Protein AF-A0A843RYP1-F1 (afdb_monomer_lite)

Radius of gyration: 27.9 Å; chains: 1; bounding box: 96×40×56 Å

pLDDT: mean 80.11, std 16.67, range [40.44, 98.31]

Structure (mmCIF, N/CA/C/O backbone):
data_AF-A0A843RYP1-F1
#
_entry.id   AF-A0A843RYP1-F1
#
loop_
_atom_site.group_PDB
_atom_site.id
_atom_s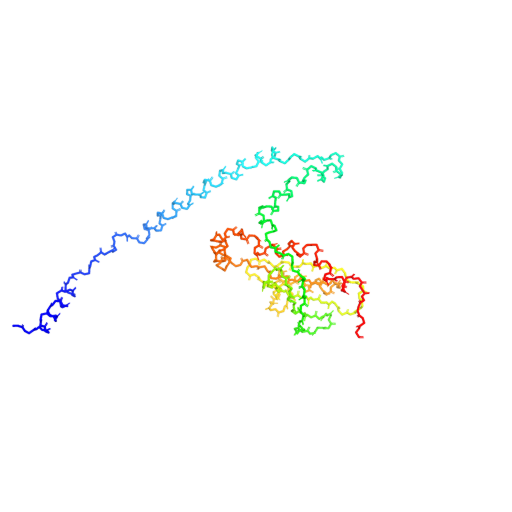ite.type_symbol
_atom_site.label_atom_id
_atom_site.label_alt_id
_atom_site.label_comp_id
_atom_site.label_asym_id
_atom_site.label_entity_id
_atom_site.label_seq_id
_atom_site.pdbx_PDB_ins_code
_atom_site.Cartn_x
_atom_site.Cartn_y
_atom_site.Cartn_z
_atom_site.occupancy
_atom_site.B_iso_or_equiv
_atom_site.auth_seq_id
_atom_site.auth_comp_id
_atom_site.auth_asym_id
_atom_site.auth_atom_id
_atom_site.pdbx_PDB_model_num
ATOM 1 N N . MET A 1 1 ? 71.650 -22.810 1.074 1.00 54.78 1 MET A N 1
ATOM 2 C CA . MET A 1 1 ? 70.748 -21.677 1.383 1.00 54.78 1 MET A CA 1
ATOM 3 C C . MET A 1 1 ? 69.504 -22.247 2.055 1.00 54.78 1 MET A C 1
ATOM 5 O O . MET A 1 1 ? 68.920 -23.163 1.497 1.00 54.78 1 MET A O 1
ATOM 9 N N . ASN A 1 2 ? 69.175 -21.830 3.282 1.00 68.94 2 ASN A N 1
ATOM 10 C CA . ASN A 1 2 ? 68.093 -22.439 4.073 1.00 68.94 2 ASN A CA 1
ATOM 11 C C . ASN A 1 2 ? 66.717 -21.993 3.533 1.00 68.94 2 ASN A C 1
ATOM 13 O O . ASN A 1 2 ? 66.572 -20.830 3.162 1.00 68.94 2 ASN A O 1
ATOM 17 N N . ALA A 1 3 ? 65.714 -22.878 3.500 1.00 64.69 3 ALA A N 1
ATOM 18 C CA . ALA A 1 3 ? 64.391 -22.625 2.906 1.00 64.69 3 ALA A CA 1
ATOM 19 C C . ALA A 1 3 ? 63.710 -21.353 3.451 1.00 64.69 3 ALA A C 1
ATOM 21 O O . ALA A 1 3 ? 63.032 -20.639 2.718 1.00 64.69 3 ALA A O 1
ATOM 22 N N . LYS A 1 4 ? 63.981 -21.000 4.715 1.00 62.38 4 LYS A N 1
ATOM 23 C CA . LYS A 1 4 ? 63.522 -19.745 5.332 1.00 62.38 4 LYS A CA 1
ATOM 24 C C . LYS A 1 4 ? 64.097 -18.491 4.658 1.00 62.38 4 LYS A C 1
ATOM 26 O O . LYS A 1 4 ? 63.375 -17.519 4.488 1.00 62.38 4 LYS A O 1
ATOM 31 N N . ALA A 1 5 ? 65.361 -18.518 4.236 1.00 63.91 5 ALA A N 1
ATOM 32 C CA . ALA A 1 5 ? 65.995 -17.399 3.537 1.00 63.91 5 ALA A CA 1
ATOM 33 C C . ALA A 1 5 ? 65.453 -17.238 2.107 1.00 63.91 5 ALA A C 1
ATOM 35 O O . ALA A 1 5 ? 65.312 -16.117 1.635 1.00 63.91 5 ALA A O 1
ATOM 36 N N . ILE A 1 6 ? 65.090 -18.346 1.449 1.00 64.19 6 ILE A N 1
ATOM 37 C CA . ILE A 1 6 ? 64.452 -18.335 0.124 1.00 64.19 6 ILE A CA 1
ATOM 38 C C . ILE A 1 6 ? 63.032 -17.759 0.218 1.00 64.19 6 ILE A C 1
ATOM 40 O O . ILE A 1 6 ? 62.688 -16.897 -0.583 1.00 64.19 6 ILE A O 1
ATOM 44 N N . CYS A 1 7 ? 62.240 -18.150 1.226 1.00 58.09 7 CYS A N 1
ATOM 45 C CA . CYS A 1 7 ? 60.909 -17.572 1.453 1.00 58.09 7 CYS A CA 1
ATOM 46 C C . CYS A 1 7 ? 60.957 -16.073 1.777 1.00 58.09 7 CYS A C 1
ATOM 48 O O . CYS A 1 7 ? 60.158 -15.314 1.239 1.00 58.09 7 CYS A O 1
ATOM 50 N N . VAL A 1 8 ? 61.896 -15.627 2.618 1.00 63.31 8 VAL A N 1
ATOM 51 C CA . VAL A 1 8 ? 62.043 -14.197 2.947 1.00 63.31 8 VAL A CA 1
ATOM 52 C C . VAL A 1 8 ? 62.460 -13.386 1.716 1.00 63.31 8 VAL A C 1
ATOM 54 O O . VAL A 1 8 ? 61.918 -12.308 1.492 1.00 63.31 8 VAL A O 1
ATOM 57 N N . LEU A 1 9 ? 63.357 -13.921 0.879 1.00 57.38 9 LEU A N 1
ATOM 58 C CA . LEU A 1 9 ? 63.776 -13.267 -0.363 1.00 57.38 9 LEU A CA 1
ATOM 59 C C . LEU A 1 9 ? 62.637 -13.215 -1.403 1.00 57.38 9 LEU A C 1
ATOM 61 O O . LEU A 1 9 ? 62.456 -12.187 -2.043 1.00 57.38 9 LEU A O 1
ATOM 65 N N . LEU A 1 10 ? 61.834 -14.280 -1.536 1.00 56.81 10 LEU A N 1
ATOM 66 C CA . LEU A 1 10 ? 60.666 -14.323 -2.431 1.00 56.81 10 LEU A CA 1
ATOM 67 C C . LEU A 1 10 ? 59.572 -13.330 -2.018 1.00 56.81 10 LEU A C 1
ATOM 69 O O . LEU A 1 10 ? 59.025 -12.645 -2.877 1.00 56.81 10 LEU A O 1
ATOM 73 N N . VAL A 1 11 ? 59.287 -13.206 -0.718 1.00 59.38 11 VAL A N 1
ATOM 74 C CA . VAL A 1 11 ? 58.319 -12.225 -0.195 1.00 59.38 11 VAL A CA 1
ATOM 75 C C . VAL A 1 11 ? 58.820 -10.790 -0.396 1.00 59.38 11 VAL A C 1
ATOM 77 O O . VAL A 1 11 ? 58.046 -9.929 -0.800 1.00 59.38 11 VAL A O 1
ATOM 80 N N . LEU A 1 12 ? 60.117 -10.527 -0.200 1.00 55.59 12 LEU A N 1
ATOM 81 C CA . LEU A 1 12 ? 60.719 -9.214 -0.474 1.00 55.59 12 LEU A CA 1
ATOM 82 C C . LEU A 1 12 ? 60.695 -8.845 -1.966 1.00 55.59 12 LEU A C 1
ATOM 84 O O . LEU A 1 12 ? 60.426 -7.692 -2.292 1.00 55.59 12 LEU A O 1
ATOM 88 N N . VAL A 1 13 ? 60.916 -9.806 -2.871 1.00 57.84 13 VAL A N 1
ATOM 89 C CA . VAL A 1 13 ? 60.817 -9.592 -4.329 1.00 57.84 13 VAL A CA 1
ATOM 90 C C . VAL A 1 13 ? 59.367 -9.341 -4.764 1.00 57.84 13 VAL A C 1
ATOM 92 O O . VAL A 1 13 ? 59.132 -8.473 -5.600 1.00 57.84 13 VAL A O 1
ATOM 95 N N . LEU A 1 14 ? 58.387 -10.022 -4.158 1.00 56.12 14 LEU A N 1
ATOM 96 C CA . LEU A 1 14 ? 56.956 -9.759 -4.374 1.00 56.12 14 LEU A CA 1
ATOM 97 C C . LEU A 1 14 ? 56.518 -8.380 -3.851 1.00 56.12 14 LEU A C 1
ATOM 99 O O . LEU A 1 14 ? 55.690 -7.735 -4.486 1.00 56.12 14 LEU A O 1
ATOM 103 N N . CYS A 1 15 ? 57.097 -7.894 -2.749 1.00 56.72 15 CYS A N 1
ATOM 104 C CA . CYS A 1 15 ? 56.818 -6.556 -2.214 1.00 56.72 15 CYS A CA 1
ATOM 105 C C . CYS A 1 15 ? 57.544 -5.416 -2.956 1.00 56.72 15 CYS A C 1
ATOM 107 O O . CYS A 1 15 ? 57.152 -4.262 -2.807 1.00 56.72 15 CYS A O 1
ATOM 109 N N . MET A 1 16 ? 58.597 -5.714 -3.729 1.00 57.56 16 MET A N 1
ATOM 110 C CA . MET A 1 16 ? 59.319 -4.732 -4.556 1.00 57.56 16 MET A CA 1
ATOM 111 C C . MET A 1 16 ? 58.856 -4.687 -6.016 1.00 57.56 16 MET A C 1
ATOM 113 O O . MET A 1 16 ? 59.345 -3.856 -6.784 1.00 57.56 16 MET A O 1
ATOM 117 N N . ALA A 1 17 ? 57.894 -5.527 -6.408 1.00 59.91 17 ALA A N 1
ATOM 118 C CA . ALA A 1 17 ? 57.135 -5.273 -7.620 1.00 59.91 17 ALA A CA 1
ATOM 119 C C . ALA A 1 17 ? 56.390 -3.947 -7.416 1.00 59.91 17 ALA A C 1
ATOM 121 O O . ALA A 1 17 ? 55.578 -3.832 -6.497 1.00 59.91 17 ALA A O 1
ATOM 12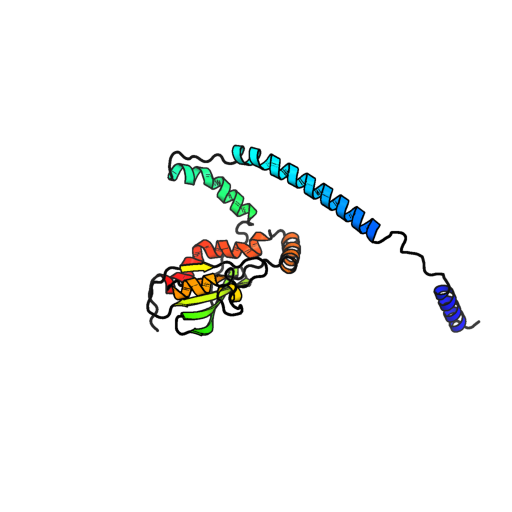2 N N . ALA A 1 18 ? 56.704 -2.935 -8.236 1.00 61.00 18 ALA A N 1
ATOM 123 C CA . ALA A 1 18 ? 55.926 -1.701 -8.286 1.00 61.00 18 ALA A CA 1
ATOM 124 C C . ALA A 1 18 ? 54.435 -2.074 -8.275 1.00 61.00 18 ALA A C 1
ATOM 126 O O . ALA A 1 18 ? 54.079 -3.033 -8.973 1.00 61.00 18 ALA A O 1
ATOM 127 N N . PRO A 1 19 ? 53.582 -1.398 -7.477 1.00 62.22 19 PRO A N 1
ATOM 128 C CA . PRO A 1 19 ? 52.171 -1.748 -7.421 1.00 62.22 19 PRO A CA 1
ATOM 129 C C . PRO A 1 19 ? 51.667 -1.828 -8.858 1.00 62.22 19 PRO A C 1
ATOM 131 O O . PRO A 1 19 ? 51.867 -0.886 -9.630 1.00 62.22 19 PRO A O 1
ATOM 134 N N . LEU A 1 20 ? 51.102 -2.980 -9.240 1.00 62.28 20 LEU A N 1
ATOM 135 C CA . LEU A 1 20 ? 50.419 -3.117 -10.521 1.00 62.28 20 LEU A CA 1
ATOM 136 C C . LEU A 1 20 ? 49.473 -1.924 -10.608 1.00 62.28 20 LEU A C 1
ATOM 138 O O . LEU A 1 20 ? 48.580 -1.793 -9.770 1.00 62.28 20 LEU A O 1
ATOM 142 N N . ARG A 1 21 ? 49.723 -1.011 -11.552 1.00 61.78 21 ARG A N 1
ATOM 143 C CA . ARG A 1 21 ? 48.878 0.165 -11.747 1.00 61.78 21 ARG A CA 1
ATOM 144 C C . ARG A 1 21 ? 47.556 -0.335 -12.324 1.00 61.78 21 ARG A C 1
ATOM 146 O O . ARG A 1 21 ? 47.395 -0.425 -13.533 1.00 61.78 21 ARG A O 1
ATOM 153 N N . SER A 1 22 ? 46.667 -0.766 -11.438 1.00 69.12 22 SER A N 1
ATOM 154 C CA . SER A 1 22 ? 45.379 -1.387 -11.751 1.00 69.12 22 SER A CA 1
ATOM 155 C C . SER A 1 22 ? 44.292 -0.354 -12.039 1.00 69.12 22 SER A C 1
ATOM 157 O O . SER A 1 22 ? 43.292 -0.679 -12.668 1.00 69.12 22 SER A O 1
ATOM 159 N N . GLN A 1 23 ? 44.500 0.896 -11.622 1.00 70.12 23 GLN A N 1
ATOM 160 C CA . GLN A 1 23 ? 43.628 2.021 -11.942 1.00 70.12 23 GLN A CA 1
ATOM 161 C C . GLN A 1 23 ? 44.117 2.700 -13.221 1.00 70.12 23 GLN A C 1
ATOM 163 O O . GLN A 1 23 ? 45.041 3.518 -13.209 1.00 70.12 23 GLN A O 1
ATOM 168 N N . VAL A 1 24 ? 43.519 2.274 -14.334 1.00 81.25 24 VAL A N 1
ATOM 169 C CA . VAL A 1 24 ? 43.770 2.800 -15.685 1.00 81.25 24 VAL A CA 1
ATOM 170 C C . VAL A 1 24 ? 42.686 3.798 -16.104 1.00 81.25 24 VAL A C 1
ATOM 172 O O . VAL A 1 24 ? 42.978 4.705 -16.874 1.00 81.25 24 VAL A O 1
ATOM 175 N N . LEU A 1 25 ? 41.473 3.652 -15.565 1.00 85.12 25 LEU A N 1
ATOM 176 C CA . LEU A 1 25 ? 40.332 4.529 -15.821 1.00 85.12 25 LEU A CA 1
ATOM 177 C C . LEU A 1 25 ? 40.167 5.535 -14.684 1.00 85.12 25 LEU A C 1
ATOM 179 O O . LEU A 1 25 ? 40.444 5.217 -13.522 1.00 85.12 25 LEU A O 1
ATOM 183 N N . LEU A 1 26 ? 39.708 6.733 -15.033 1.00 89.31 26 LEU A N 1
ATOM 184 C CA . LEU A 1 26 ? 39.276 7.732 -14.060 1.00 89.31 26 LEU A CA 1
ATOM 185 C C . LEU A 1 26 ? 37.851 7.406 -13.603 1.00 89.31 26 LEU A C 1
ATOM 187 O O . LEU A 1 26 ? 37.045 6.915 -14.388 1.00 89.31 26 LEU A O 1
ATOM 191 N N . GLU A 1 27 ? 37.540 7.679 -12.340 1.00 89.31 27 GLU A N 1
ATOM 192 C CA . GLU A 1 27 ? 36.204 7.435 -11.780 1.00 89.31 27 GLU A CA 1
ATOM 193 C C . GLU A 1 27 ? 35.132 8.217 -12.554 1.00 89.31 27 GLU A C 1
ATOM 195 O O . GLU A 1 27 ? 34.165 7.617 -13.010 1.00 89.31 27 GLU A O 1
ATOM 200 N N . ASP A 1 28 ? 35.402 9.486 -12.878 1.00 92.94 28 ASP A N 1
ATOM 201 C CA . ASP A 1 28 ? 34.543 10.332 -13.719 1.00 92.94 28 ASP A CA 1
ATOM 202 C C . ASP A 1 28 ? 34.276 9.735 -15.115 1.00 92.94 28 ASP A C 1
ATOM 204 O O . ASP A 1 28 ? 33.190 9.899 -15.668 1.00 92.94 28 ASP A O 1
ATOM 208 N N . GLU A 1 29 ? 35.253 9.036 -15.710 1.00 94.06 29 GLU A N 1
ATOM 209 C CA . GLU A 1 29 ? 35.077 8.368 -17.009 1.00 94.06 29 GLU A CA 1
ATOM 210 C C . GLU A 1 29 ? 34.116 7.180 -16.875 1.00 94.06 29 GLU A C 1
ATOM 212 O O . GLU A 1 29 ? 33.232 6.991 -17.711 1.00 94.06 29 GLU A O 1
ATOM 217 N N . VAL A 1 30 ? 34.246 6.409 -15.792 1.00 94.62 30 VAL A N 1
ATOM 218 C CA . VAL A 1 30 ? 33.351 5.287 -15.483 1.00 94.62 30 VAL A CA 1
ATOM 219 C C . VAL A 1 30 ? 31.935 5.785 -15.187 1.00 94.62 30 VAL A C 1
ATOM 221 O O . VAL A 1 30 ? 30.977 5.223 -15.717 1.00 94.62 30 VAL A O 1
ATOM 224 N N . GLU A 1 31 ? 31.793 6.838 -14.382 1.00 95.44 31 GLU A N 1
ATOM 225 C CA . GLU A 1 31 ? 30.501 7.455 -14.066 1.00 95.44 31 GLU A CA 1
ATOM 226 C C . GLU A 1 31 ? 29.824 8.011 -15.321 1.00 95.44 31 GLU A C 1
ATOM 228 O O . GLU A 1 31 ? 28.649 7.731 -15.553 1.00 95.44 31 GLU A O 1
ATOM 233 N N . ALA A 1 32 ? 30.564 8.712 -16.186 1.00 96.00 32 ALA A N 1
ATOM 234 C CA . ALA A 1 32 ? 30.031 9.231 -17.444 1.00 96.00 32 ALA A CA 1
ATOM 235 C C . ALA A 1 32 ? 29.533 8.110 -18.371 1.00 96.00 32 ALA A C 1
ATOM 237 O O . ALA A 1 32 ? 28.469 8.236 -18.978 1.00 96.00 32 ALA A O 1
ATOM 238 N N . MET A 1 33 ? 30.265 6.994 -18.461 1.00 96.06 33 MET A N 1
ATOM 239 C CA . MET A 1 33 ? 29.828 5.829 -19.237 1.00 96.06 33 MET A CA 1
ATOM 240 C C . MET A 1 33 ? 28.564 5.183 -18.654 1.00 96.06 33 MET A C 1
ATOM 242 O O . MET A 1 33 ? 27.665 4.808 -19.406 1.00 96.06 33 MET A O 1
ATOM 246 N N . GLN A 1 34 ? 28.480 5.046 -17.327 1.00 97.06 34 GLN A N 1
ATOM 247 C CA . GLN A 1 34 ? 27.293 4.500 -16.662 1.00 97.06 34 GLN A CA 1
ATOM 248 C C . GLN A 1 34 ? 26.075 5.409 -16.841 1.00 97.06 34 GLN A C 1
ATOM 250 O O . GLN A 1 34 ? 24.987 4.907 -17.121 1.00 97.06 34 GLN A O 1
ATOM 255 N N . GLN A 1 35 ? 26.264 6.726 -16.734 1.00 97.44 35 GLN A N 1
ATOM 256 C CA . GLN A 1 35 ? 25.202 7.702 -16.946 1.00 97.44 35 GLN A CA 1
ATOM 257 C C . GLN A 1 35 ? 24.699 7.668 -18.391 1.00 97.44 35 GLN A C 1
ATOM 259 O O . GLN A 1 35 ? 23.499 7.566 -18.603 1.00 97.44 35 GLN A O 1
ATOM 264 N N . ALA A 1 36 ? 25.594 7.639 -19.383 1.00 97.81 36 ALA A N 1
ATOM 265 C CA . ALA A 1 36 ? 25.192 7.542 -20.786 1.00 97.81 36 ALA A CA 1
ATOM 266 C C . ALA A 1 36 ? 24.371 6.270 -21.075 1.00 97.81 36 ALA A C 1
ATOM 268 O O . ALA A 1 36 ? 23.382 6.315 -21.803 1.00 97.81 36 ALA A O 1
ATOM 269 N N . GLN A 1 37 ? 24.746 5.134 -20.472 1.00 97.69 37 GLN A N 1
ATOM 270 C CA . GLN A 1 37 ? 23.975 3.893 -20.589 1.00 97.69 37 GLN A CA 1
ATOM 271 C C . GLN A 1 37 ? 22.602 3.992 -19.913 1.00 97.69 37 GLN A C 1
ATOM 273 O O . GLN A 1 37 ? 21.633 3.419 -20.418 1.00 97.69 37 GLN A O 1
ATOM 278 N N . PHE A 1 38 ? 22.522 4.666 -18.763 1.00 97.38 38 PHE A N 1
ATOM 279 C CA . PHE A 1 38 ? 21.259 4.936 -18.085 1.00 97.38 38 PHE A CA 1
ATOM 280 C C . PHE A 1 38 ? 20.351 5.807 -18.958 1.00 97.38 38 PHE A C 1
ATOM 282 O O . PHE A 1 38 ? 19.217 5.407 -19.210 1.00 97.38 38 PHE A O 1
ATOM 289 N N . ASP A 1 39 ? 20.867 6.924 -19.475 1.00 97.81 39 ASP A N 1
ATOM 290 C CA . ASP A 1 39 ? 20.118 7.870 -20.308 1.00 97.81 39 ASP A CA 1
ATOM 291 C C . ASP A 1 39 ? 19.561 7.182 -21.565 1.00 97.81 39 ASP A C 1
ATOM 293 O O . ASP A 1 39 ? 18.398 7.361 -21.912 1.00 97.81 39 ASP A O 1
ATOM 297 N N . GLU A 1 40 ? 20.345 6.309 -22.212 1.00 97.50 40 GLU A N 1
ATOM 298 C CA . GLU A 1 40 ? 19.876 5.541 -23.373 1.00 97.50 40 GLU A CA 1
ATOM 299 C C . GLU A 1 40 ? 18.676 4.636 -23.034 1.00 97.50 40 GLU A C 1
ATOM 301 O O . GLU A 1 40 ? 17.721 4.531 -23.815 1.00 97.50 40 GLU A O 1
ATOM 306 N N . ILE A 1 41 ? 18.716 3.972 -21.872 1.00 97.25 41 ILE A N 1
ATOM 307 C CA . ILE A 1 41 ? 17.626 3.108 -21.399 1.00 97.25 41 ILE A CA 1
ATOM 308 C C . ILE A 1 41 ? 16.396 3.949 -21.050 1.00 97.25 41 ILE A C 1
ATOM 310 O O . ILE A 1 41 ? 15.286 3.576 -21.434 1.00 97.25 41 ILE A O 1
ATOM 314 N N . ASP A 1 42 ? 16.590 5.065 -20.350 1.00 97.25 42 ASP A N 1
ATOM 315 C CA . ASP A 1 42 ? 15.524 5.977 -19.933 1.00 97.25 42 ASP A CA 1
ATOM 316 C C . ASP A 1 42 ? 14.788 6.550 -21.153 1.00 97.25 42 ASP A C 1
ATOM 318 O O . ASP A 1 42 ? 13.584 6.345 -21.315 1.00 97.25 42 ASP A O 1
ATOM 322 N N . GLU A 1 43 ? 15.528 7.094 -22.123 1.00 97.81 43 GLU A N 1
ATOM 323 C CA . GLU A 1 43 ? 14.961 7.596 -23.377 1.00 97.81 43 GLU A CA 1
ATOM 324 C C . GLU A 1 43 ? 14.242 6.505 -24.188 1.00 97.81 43 GLU A C 1
ATOM 326 O O . GLU A 1 43 ? 13.244 6.759 -24.876 1.00 97.81 43 GLU A O 1
ATOM 331 N N . TYR A 1 44 ? 14.759 5.272 -24.179 1.00 96.81 44 TYR A N 1
ATOM 332 C CA . TYR A 1 44 ? 14.075 4.152 -24.819 1.00 96.81 44 TYR A CA 1
ATOM 333 C C . TYR A 1 44 ? 12.722 3.872 -24.162 1.00 96.81 44 TYR A C 1
ATOM 335 O O . TYR A 1 44 ? 11.741 3.670 -24.889 1.00 96.81 44 TYR A O 1
ATOM 343 N N . LEU A 1 45 ? 12.668 3.853 -22.828 1.00 94.88 45 LEU A N 1
ATOM 344 C CA . LEU A 1 45 ? 11.450 3.607 -22.060 1.00 94.88 45 LEU A CA 1
ATOM 345 C C . LEU A 1 45 ? 10.437 4.737 -22.238 1.00 94.88 45 LEU A C 1
ATOM 347 O O . LEU A 1 45 ? 9.264 4.438 -22.468 1.00 94.88 45 LEU A O 1
ATOM 351 N N . ASP A 1 46 ? 10.874 5.993 -22.262 1.00 95.19 46 ASP A N 1
ATOM 352 C CA . ASP A 1 46 ? 10.013 7.145 -22.550 1.00 95.19 46 ASP A CA 1
ATOM 353 C C . ASP A 1 46 ? 9.298 6.992 -23.895 1.00 95.19 46 ASP A C 1
ATOM 355 O O . ASP A 1 46 ? 8.068 7.080 -23.979 1.00 95.19 46 ASP A O 1
ATOM 359 N N . ARG A 1 47 ? 10.032 6.609 -24.948 1.00 95.25 47 ARG A N 1
ATOM 360 C CA . ARG A 1 47 ? 9.425 6.312 -26.258 1.00 95.25 47 ARG A CA 1
ATOM 361 C C . ARG A 1 47 ? 8.419 5.159 -26.196 1.00 95.25 47 ARG A C 1
ATOM 363 O O . ARG A 1 47 ? 7.456 5.152 -26.967 1.00 95.25 47 ARG A O 1
ATOM 370 N N . GLN A 1 48 ? 8.617 4.162 -25.327 1.00 93.94 48 GLN A N 1
ATOM 371 C CA . GLN A 1 48 ? 7.614 3.106 -25.129 1.00 93.94 48 GLN A CA 1
ATOM 372 C C . GLN A 1 48 ? 6.372 3.638 -24.406 1.00 93.94 48 GLN A C 1
ATOM 374 O O . GLN A 1 48 ? 5.258 3.292 -24.800 1.00 93.94 48 GLN A O 1
ATOM 379 N N . VAL A 1 49 ? 6.537 4.490 -23.390 1.00 92.38 49 VAL A N 1
ATOM 380 C CA . VAL A 1 49 ? 5.431 5.099 -22.632 1.00 92.38 49 VAL A CA 1
ATOM 381 C C . VAL A 1 49 ? 4.561 5.974 -23.534 1.00 92.38 49 VAL A C 1
ATOM 383 O O . VAL A 1 49 ? 3.331 5.866 -23.483 1.00 92.38 49 VAL A O 1
ATOM 386 N N . GLU A 1 50 ? 5.173 6.771 -24.410 1.00 92.25 50 GLU A N 1
ATOM 387 C CA . GLU A 1 50 ? 4.458 7.569 -25.412 1.00 92.25 50 GLU A CA 1
ATOM 388 C C . GLU A 1 50 ? 3.616 6.687 -26.346 1.00 92.25 50 GLU A C 1
ATOM 390 O O . GLU A 1 50 ? 2.432 6.945 -26.578 1.00 92.25 50 GLU A O 1
ATOM 395 N N . ARG A 1 51 ? 4.194 5.587 -26.847 1.00 91.50 51 ARG A N 1
ATOM 396 C CA . ARG A 1 51 ? 3.480 4.623 -27.705 1.00 91.50 51 ARG A CA 1
ATOM 397 C C . ARG A 1 51 ? 2.357 3.905 -26.961 1.00 91.50 51 ARG A C 1
ATOM 399 O O . ARG A 1 51 ? 1.305 3.635 -27.551 1.00 91.50 51 ARG A O 1
ATOM 406 N N . ALA A 1 52 ? 2.558 3.614 -25.676 1.00 90.62 52 ALA A N 1
ATOM 407 C CA . ALA A 1 52 ? 1.606 2.885 -24.850 1.00 90.62 52 ALA A CA 1
ATOM 408 C C . ALA A 1 52 ? 0.253 3.598 -24.743 1.00 90.62 52 ALA A C 1
ATOM 410 O O . ALA A 1 52 ? -0.766 2.932 -24.603 1.00 90.62 52 ALA A O 1
ATOM 411 N N . ASP A 1 53 ? 0.198 4.925 -24.861 1.00 86.88 53 ASP A N 1
ATOM 412 C CA . ASP A 1 53 ? -1.062 5.670 -24.810 1.00 86.88 53 ASP A CA 1
ATOM 413 C C . ASP A 1 53 ? -2.051 5.265 -25.918 1.00 86.88 53 ASP A C 1
ATOM 415 O O . ASP A 1 53 ? -3.229 4.997 -25.662 1.00 86.88 53 ASP A O 1
ATOM 419 N N . SER A 1 54 ? -1.558 5.132 -27.151 1.00 86.38 54 SER A N 1
ATOM 420 C CA . SER A 1 54 ? -2.385 4.690 -28.279 1.00 86.38 54 SER A CA 1
ATOM 421 C C . SER A 1 54 ? -2.750 3.209 -28.175 1.00 86.38 54 SER A C 1
ATOM 423 O O . SER A 1 54 ? -3.884 2.836 -28.476 1.00 86.38 54 SER A O 1
ATOM 425 N N . LEU A 1 55 ? -1.824 2.379 -27.685 1.00 90.44 55 LEU A N 1
ATOM 426 C CA . LEU A 1 55 ? -2.070 0.954 -27.453 1.00 90.44 55 LEU A CA 1
ATOM 427 C C . LEU A 1 55 ? -3.130 0.734 -26.368 1.00 90.44 55 LEU A C 1
ATOM 429 O O . LEU A 1 55 ? -4.044 -0.057 -26.575 1.00 90.44 55 LEU A O 1
ATOM 433 N N . ARG A 1 56 ? -3.081 1.486 -25.259 1.00 89.25 56 ARG A N 1
ATOM 434 C CA . ARG A 1 56 ? -4.077 1.416 -24.179 1.00 89.25 56 ARG A CA 1
ATOM 435 C C . ARG A 1 56 ? -5.483 1.700 -24.698 1.00 89.25 56 ARG A C 1
ATOM 437 O O . ARG A 1 56 ? -6.401 0.960 -24.372 1.00 89.25 56 ARG A O 1
ATOM 444 N N . ARG A 1 57 ? -5.673 2.725 -25.535 1.00 84.56 57 ARG A N 1
ATOM 445 C CA . ARG A 1 57 ? -7.002 3.016 -26.108 1.00 84.56 57 ARG A CA 1
ATOM 446 C C . ARG A 1 57 ? -7.557 1.864 -26.943 1.00 84.56 57 ARG A C 1
ATOM 448 O O . ARG A 1 57 ? -8.747 1.593 -26.857 1.00 84.56 57 ARG A O 1
ATOM 455 N N . ALA A 1 58 ? -6.714 1.209 -27.740 1.00 89.69 58 ALA A N 1
ATOM 456 C CA . ALA A 1 58 ? -7.123 0.051 -28.533 1.00 89.69 58 ALA A CA 1
ATOM 457 C C . ALA A 1 58 ? -7.349 -1.201 -27.670 1.00 89.69 58 ALA A C 1
ATOM 459 O O . ALA A 1 58 ? -8.183 -2.038 -28.008 1.00 89.69 58 ALA A O 1
ATOM 460 N N . TYR A 1 59 ? -6.614 -1.313 -26.564 1.00 91.38 59 TYR A N 1
ATOM 461 C CA . TYR A 1 59 ? -6.693 -2.426 -25.630 1.00 91.38 59 TYR A CA 1
ATOM 462 C C . TYR A 1 59 ? -7.963 -2.392 -24.770 1.00 91.38 59 TYR A C 1
ATOM 464 O O . TYR A 1 59 ? -8.637 -3.409 -24.641 1.00 91.38 59 TYR A O 1
ATOM 472 N N . TRP A 1 60 ? -8.311 -1.221 -24.221 1.00 91.81 60 TRP A N 1
ATOM 473 C CA . TRP A 1 60 ? -9.440 -1.018 -23.305 1.00 91.81 60 TRP A CA 1
ATOM 474 C C . TRP A 1 60 ? -10.781 -0.845 -24.040 1.00 91.81 60 TRP A C 1
ATOM 476 O O . TRP A 1 60 ? -11.284 0.270 -24.207 1.00 91.81 60 TRP A O 1
ATOM 486 N N . GLN A 1 61 ? -11.393 -1.963 -24.417 1.00 92.12 61 GLN A N 1
ATOM 487 C CA . GLN A 1 61 ? -12.702 -2.081 -25.061 1.00 92.12 61 GLN A CA 1
ATOM 488 C C . GLN A 1 61 ? -13.835 -2.136 -24.023 1.00 92.12 61 GLN A C 1
ATOM 490 O O . GLN A 1 61 ? -14.488 -3.155 -23.831 1.00 92.12 61 GLN A O 1
ATOM 495 N N . ARG A 1 62 ? -14.047 -1.017 -23.324 1.00 94.62 62 ARG A N 1
ATOM 496 C CA . ARG A 1 62 ? -15.078 -0.888 -22.280 1.00 94.62 62 ARG A CA 1
ATOM 497 C C . ARG A 1 62 ? -16.441 -0.597 -22.900 1.00 94.62 62 ARG A C 1
ATOM 499 O O . ARG A 1 62 ? -16.565 0.359 -23.668 1.00 94.62 62 ARG A O 1
ATOM 506 N N . ASP A 1 63 ? -17.462 -1.342 -22.500 1.00 96.81 63 ASP A N 1
ATOM 507 C CA . ASP A 1 63 ? -18.844 -1.037 -22.858 1.00 96.81 63 ASP A CA 1
ATOM 508 C C . ASP A 1 63 ? -19.427 -0.039 -21.849 1.00 96.81 63 ASP A C 1
ATOM 510 O O . ASP A 1 63 ? -19.578 -0.328 -20.667 1.00 96.81 63 ASP A O 1
ATOM 514 N N . LEU A 1 64 ? -19.726 1.176 -22.309 1.00 96.94 64 LEU A N 1
ATOM 515 C CA . LEU A 1 64 ? -20.267 2.252 -21.471 1.00 96.94 64 LEU A CA 1
ATOM 516 C C . LEU A 1 64 ? -21.795 2.391 -21.590 1.00 96.94 64 LEU A C 1
ATOM 518 O O . LEU A 1 64 ? -22.354 3.389 -21.137 1.00 96.94 64 LEU A O 1
ATOM 522 N N . SER A 1 65 ? -22.478 1.433 -22.223 1.00 97.94 65 SER A N 1
ATOM 523 C CA . SER A 1 65 ? -23.925 1.491 -22.472 1.00 97.94 65 SER A CA 1
ATOM 524 C C . SER A 1 65 ? -24.772 1.282 -21.213 1.00 97.94 65 SER A C 1
ATOM 526 O O . SER A 1 65 ? -25.893 1.787 -21.133 1.00 97.94 65 SER A O 1
ATOM 528 N N . SER A 1 66 ? -24.250 0.558 -20.217 1.00 98.31 66 SER A N 1
ATOM 529 C CA . SER A 1 66 ? -24.891 0.337 -18.917 1.00 98.31 66 SER A CA 1
ATOM 530 C C . SER A 1 66 ? -23.874 -0.115 -17.863 1.00 98.31 66 SER A C 1
ATOM 532 O O . SER A 1 66 ? -22.760 -0.501 -18.203 1.00 98.31 66 SER A O 1
ATOM 534 N N . ILE A 1 67 ? -24.263 -0.108 -16.582 1.00 97.88 67 ILE A N 1
ATOM 535 C CA . ILE A 1 67 ? -23.420 -0.623 -15.486 1.00 97.88 67 ILE A CA 1
ATOM 536 C C . ILE A 1 67 ? -23.092 -2.106 -15.702 1.00 97.88 67 ILE A C 1
ATOM 538 O O . ILE A 1 67 ? -21.927 -2.475 -15.637 1.00 97.88 67 ILE A O 1
ATOM 542 N N . ALA A 1 68 ? -24.098 -2.929 -16.015 1.00 98.19 68 ALA A N 1
ATOM 543 C CA . ALA A 1 68 ? -23.907 -4.366 -16.212 1.00 98.19 68 ALA A CA 1
ATOM 544 C C . ALA A 1 68 ? -22.985 -4.663 -17.407 1.00 98.19 68 ALA A C 1
ATOM 546 O O . ALA A 1 68 ? -22.080 -5.484 -17.298 1.00 98.19 68 ALA A O 1
ATOM 547 N N . ALA A 1 69 ? -23.173 -3.949 -18.522 1.00 98.12 69 ALA A N 1
ATOM 548 C CA . ALA A 1 69 ? -22.308 -4.093 -19.691 1.00 98.12 69 ALA A CA 1
ATOM 549 C C . ALA A 1 69 ? -20.868 -3.636 -19.397 1.00 98.12 69 ALA A C 1
ATOM 551 O O . ALA A 1 69 ? -19.916 -4.281 -19.829 1.00 98.12 69 ALA A O 1
ATOM 552 N N . TYR A 1 70 ? -20.697 -2.566 -18.612 1.00 97.31 70 TYR A N 1
ATOM 553 C CA . TYR A 1 70 ? -19.379 -2.125 -18.166 1.00 97.31 70 TYR A CA 1
ATOM 554 C C . TYR A 1 70 ? -18.688 -3.192 -17.325 1.00 97.31 70 TYR A C 1
ATOM 556 O O . TYR A 1 70 ? -17.553 -3.540 -17.637 1.00 97.31 70 TYR A O 1
ATOM 564 N N . GLU A 1 71 ? -19.372 -3.718 -16.304 1.00 96.69 71 GLU A N 1
ATOM 565 C CA . GLU A 1 71 ? -18.855 -4.770 -15.425 1.00 96.69 71 GLU A CA 1
ATOM 566 C C . GLU A 1 71 ? -18.394 -5.988 -16.225 1.00 96.69 71 GLU A C 1
ATOM 568 O O . GLU A 1 71 ? -17.245 -6.390 -16.072 1.00 96.69 71 GLU A O 1
ATOM 573 N N . GLU A 1 72 ? -19.228 -6.490 -17.140 1.00 97.12 72 GLU A N 1
ATOM 574 C CA . GLU A 1 72 ? -18.880 -7.612 -18.018 1.00 97.12 72 GLU A CA 1
ATOM 575 C C . GLU A 1 72 ? -17.686 -7.284 -18.928 1.00 97.12 72 GLU A C 1
ATOM 577 O O . GLU A 1 72 ? -16.753 -8.077 -19.049 1.00 97.12 72 GLU A O 1
ATOM 582 N N . SER A 1 73 ? -17.664 -6.089 -19.530 1.00 97.25 73 SER A N 1
ATOM 583 C CA . SER A 1 73 ? -16.602 -5.693 -20.464 1.00 97.25 73 SER A CA 1
ATOM 584 C C . SER A 1 73 ? -15.221 -5.550 -19.821 1.00 97.25 73 SER A C 1
ATOM 586 O O . SER A 1 73 ? -14.221 -5.577 -20.539 1.00 97.25 73 SER A O 1
ATOM 588 N N . ILE A 1 74 ? -15.142 -5.375 -18.493 1.00 96.06 74 ILE A N 1
ATOM 589 C CA . ILE A 1 74 ? -13.866 -5.187 -17.792 1.00 96.06 74 ILE A CA 1
ATOM 590 C C . ILE A 1 74 ? -13.335 -6.425 -17.076 1.00 96.06 74 ILE A C 1
ATOM 592 O O . ILE A 1 74 ? -12.191 -6.383 -16.622 1.00 96.06 74 ILE A O 1
ATOM 596 N N . GLU A 1 75 ? -14.111 -7.508 -16.986 1.00 94.94 75 GLU A N 1
ATOM 597 C CA . GLU A 1 75 ? -13.666 -8.754 -16.342 1.00 94.94 75 GLU A CA 1
ATOM 598 C C . GLU A 1 75 ? -12.325 -9.275 -16.890 1.00 94.94 75 GLU A C 1
ATOM 600 O O . GLU A 1 75 ? -11.432 -9.526 -16.082 1.00 94.94 75 GLU A O 1
ATOM 605 N N . PRO A 1 76 ? -12.069 -9.306 -18.216 1.00 94.06 76 PRO A N 1
ATOM 606 C CA . PRO A 1 76 ? -10.775 -9.769 -18.723 1.00 94.06 76 PRO A CA 1
ATOM 607 C C . PRO A 1 76 ? -9.581 -8.946 -18.214 1.00 94.06 76 PRO A C 1
ATOM 609 O O . PRO A 1 76 ? -8.489 -9.480 -18.036 1.00 94.06 76 PRO A O 1
ATOM 612 N N . TYR A 1 77 ? -9.775 -7.648 -17.954 1.00 93.12 77 TYR A N 1
ATOM 613 C CA . TYR A 1 77 ? -8.725 -6.785 -17.404 1.00 93.12 77 TYR A CA 1
ATOM 614 C C . TYR A 1 77 ? -8.533 -6.987 -15.902 1.00 93.12 77 TYR A C 1
ATOM 616 O O . TYR A 1 77 ? -7.444 -6.734 -15.392 1.00 93.12 77 TYR A O 1
ATOM 624 N N . ARG A 1 78 ? -9.580 -7.411 -15.180 1.00 89.62 78 ARG A N 1
ATOM 625 C CA . ARG A 1 78 ? -9.466 -7.805 -13.771 1.00 89.62 78 ARG A CA 1
ATOM 626 C C . ARG A 1 78 ? -8.663 -9.089 -13.645 1.00 89.62 78 ARG A C 1
ATOM 628 O O . ARG A 1 78 ? -7.754 -9.117 -12.824 1.00 89.62 78 ARG A O 1
ATOM 635 N N . ASP A 1 79 ? -8.943 -10.076 -14.493 1.00 87.88 79 ASP A N 1
ATOM 636 C CA . ASP A 1 79 ? -8.186 -11.329 -14.552 1.00 87.88 79 ASP A CA 1
ATOM 637 C C . ASP A 1 79 ? -6.715 -11.065 -14.890 1.00 87.88 79 ASP A C 1
ATOM 639 O O . ASP A 1 79 ? -5.813 -11.536 -14.201 1.00 87.88 79 ASP A O 1
ATOM 643 N N . GLU A 1 80 ? -6.451 -10.244 -15.909 1.00 87.44 80 GLU A N 1
ATOM 644 C CA . GLU A 1 80 ? -5.081 -9.876 -16.269 1.00 87.44 80 GLU A CA 1
ATOM 645 C C . GLU A 1 80 ? -4.370 -9.125 -15.136 1.00 87.44 80 GLU A C 1
ATOM 647 O O . GLU A 1 80 ? -3.222 -9.435 -14.819 1.00 87.44 80 GLU A O 1
ATOM 652 N N . LEU A 1 81 ? -5.039 -8.151 -14.507 1.00 84.38 81 LEU A N 1
ATOM 653 C CA . LEU A 1 81 ? -4.480 -7.435 -13.365 1.00 84.38 81 LEU A CA 1
ATOM 654 C C . LEU A 1 81 ? -4.174 -8.401 -12.218 1.00 84.38 81 LEU A C 1
ATOM 656 O O . LEU A 1 81 ? -3.101 -8.317 -11.635 1.00 84.38 81 LEU A O 1
ATOM 660 N N . PHE A 1 82 ? -5.084 -9.320 -11.910 1.00 80.38 82 PHE A N 1
ATOM 661 C CA . PHE A 1 82 ? -4.892 -10.336 -10.882 1.00 80.38 82 PHE A CA 1
ATOM 662 C C . PHE A 1 82 ? -3.647 -11.191 -11.163 1.00 80.38 82 PHE A C 1
ATOM 664 O O . PHE A 1 82 ? -2.780 -11.307 -10.299 1.00 80.38 82 PHE A O 1
ATOM 671 N N . GLU A 1 83 ? -3.468 -11.675 -12.393 1.00 81.00 83 GLU A N 1
ATOM 672 C CA . GLU A 1 83 ? -2.258 -12.407 -12.793 1.00 81.00 83 GLU A CA 1
ATOM 673 C C . GLU A 1 83 ? -0.987 -11.537 -12.715 1.00 81.00 83 GLU A C 1
ATOM 675 O O . GLU A 1 83 ? 0.056 -11.995 -12.244 1.00 81.00 83 GLU A O 1
ATOM 680 N N . MET A 1 84 ? -1.054 -10.255 -13.102 1.00 77.50 84 MET A N 1
ATOM 681 C CA . MET A 1 84 ? 0.069 -9.310 -12.973 1.00 77.50 84 MET A CA 1
ATOM 682 C C . MET A 1 84 ? 0.460 -9.043 -11.515 1.00 77.50 84 MET A C 1
ATOM 684 O O . MET A 1 84 ? 1.642 -8.853 -11.213 1.00 77.50 84 MET A O 1
ATOM 688 N N . LEU A 1 85 ? -0.523 -9.018 -10.614 1.00 72.06 85 LEU A N 1
ATOM 689 C CA . LEU A 1 85 ? -0.316 -8.894 -9.172 1.00 72.06 85 LEU A CA 1
ATOM 690 C C . LEU A 1 85 ? 0.218 -10.194 -8.552 1.00 72.06 85 LEU A C 1
ATOM 692 O O . LEU A 1 85 ? 0.716 -10.177 -7.428 1.00 72.06 85 LEU A O 1
ATOM 696 N N . GLY A 1 86 ? 0.196 -11.290 -9.307 1.00 71.00 86 GLY A N 1
ATOM 697 C CA . GLY A 1 86 ? 0.791 -12.562 -8.937 1.00 71.00 86 GLY A CA 1
ATOM 698 C C . GLY A 1 86 ? -0.171 -13.720 -8.756 1.00 71.00 86 GLY A C 1
ATOM 699 O O . GLY A 1 86 ? 0.262 -14.816 -8.400 1.00 71.00 86 GLY A O 1
ATOM 700 N N . GLY A 1 87 ? -1.450 -13.488 -9.032 1.00 70.56 87 GLY A N 1
ATOM 701 C CA . GLY A 1 87 ? -2.510 -14.457 -8.840 1.00 70.56 87 GLY A CA 1
ATOM 702 C C . GLY A 1 87 ? -2.652 -14.879 -7.376 1.00 70.56 87 GLY A C 1
ATOM 703 O O . GLY A 1 87 ? -2.221 -14.194 -6.449 1.00 70.56 87 GLY A O 1
ATOM 704 N N . ASN A 1 88 ? -3.241 -16.056 -7.169 1.00 66.19 88 ASN A N 1
ATOM 705 C CA . ASN A 1 88 ? -3.467 -16.635 -5.846 1.00 66.19 88 ASN A CA 1
ATOM 706 C C . ASN A 1 88 ? -2.764 -17.995 -5.737 1.00 66.19 88 ASN A C 1
ATOM 708 O O . ASN A 1 88 ? -3.407 -19.046 -5.672 1.00 66.19 88 ASN A O 1
ATOM 712 N N . ALA A 1 89 ? -1.427 -17.994 -5.779 1.00 67.06 89 ALA A N 1
ATOM 713 C CA . ALA A 1 89 ? -0.654 -19.229 -5.621 1.00 67.06 89 ALA A CA 1
ATOM 714 C C . ALA A 1 89 ? -0.560 -19.686 -4.153 1.00 67.06 89 ALA A C 1
ATOM 716 O O . ALA A 1 89 ? -0.081 -20.791 -3.870 1.00 67.06 89 ALA A O 1
ATOM 717 N N . TYR A 1 90 ? -1.030 -18.860 -3.216 1.00 70.81 90 TYR A N 1
ATOM 718 C CA . TYR A 1 90 ? -1.005 -19.154 -1.794 1.00 70.81 90 TYR A CA 1
ATOM 719 C C . TYR A 1 90 ? -2.237 -19.930 -1.338 1.00 70.81 90 TYR A C 1
ATOM 721 O O . TYR A 1 90 ? -3.362 -19.737 -1.795 1.00 70.81 90 TYR A O 1
ATOM 729 N N . ARG A 1 91 ? -2.028 -20.831 -0.378 1.00 72.38 91 ARG A N 1
ATOM 730 C CA . ARG A 1 91 ? -3.137 -21.547 0.249 1.00 72.38 91 ARG A CA 1
ATOM 731 C C . ARG A 1 91 ? -3.881 -20.601 1.173 1.00 72.38 91 ARG A C 1
ATOM 733 O O . ARG A 1 91 ? -3.265 -19.923 1.992 1.00 72.38 91 ARG A O 1
ATOM 740 N N . GLU A 1 92 ? -5.207 -20.614 1.086 1.00 70.69 92 GLU A N 1
ATOM 741 C CA . GLU A 1 92 ? -6.024 -19.868 2.031 1.00 70.69 92 GLU A CA 1
ATOM 742 C C . GLU A 1 92 ? -5.740 -20.321 3.468 1.00 70.69 92 GLU A C 1
ATOM 744 O O . GLU A 1 92 ? -5.965 -21.478 3.831 1.00 70.69 92 GLU A O 1
ATOM 749 N N . SER A 1 93 ? -5.311 -19.374 4.297 1.00 73.88 93 SER A N 1
ATOM 750 C CA . SER A 1 93 ? -5.190 -19.550 5.740 1.00 73.88 93 SER A CA 1
ATOM 751 C C . SER A 1 93 ? -6.327 -18.815 6.459 1.00 73.88 93 SER A C 1
ATOM 753 O O . SER A 1 93 ? -6.800 -17.774 5.988 1.00 73.88 93 SER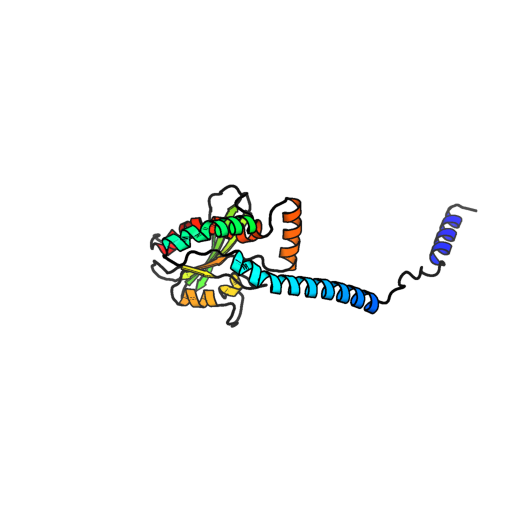 A O 1
ATOM 755 N N . PRO A 1 94 ? -6.800 -19.312 7.617 1.00 81.69 94 PRO A N 1
ATOM 756 C CA . PRO A 1 94 ? -7.621 -18.506 8.511 1.00 81.69 94 PRO A CA 1
ATOM 757 C C . PRO A 1 94 ? -6.859 -17.239 8.913 1.00 81.69 94 PRO A C 1
ATOM 759 O O . PRO A 1 94 ? -5.681 -17.319 9.243 1.00 81.69 94 PRO A O 1
ATOM 762 N N . LEU A 1 95 ? -7.537 -16.089 8.954 1.00 78.44 95 LEU A N 1
ATOM 763 C CA . LEU A 1 95 ? -6.897 -14.806 9.279 1.00 78.44 95 LEU A CA 1
ATOM 764 C C . LEU A 1 95 ? -6.225 -14.779 10.665 1.00 78.44 95 LEU A C 1
ATOM 766 O O . LEU A 1 95 ? -5.272 -14.032 10.857 1.00 78.44 95 LEU A O 1
ATOM 770 N N . ALA A 1 96 ? -6.742 -15.552 11.629 1.00 84.94 96 ALA A N 1
ATOM 771 C CA . ALA A 1 96 ? -6.192 -15.722 12.982 1.00 84.94 96 ALA A CA 1
ATOM 772 C C . ALA A 1 96 ? -5.618 -14.427 13.616 1.00 84.94 96 ALA A C 1
ATOM 774 O O . ALA A 1 96 ? -4.459 -14.398 14.036 1.00 84.94 96 ALA A O 1
ATOM 775 N N . PRO A 1 97 ? -6.405 -13.336 13.681 1.00 85.56 97 PRO A N 1
ATOM 776 C CA . PRO A 1 97 ? -5.894 -12.045 14.106 1.00 85.56 97 PRO A CA 1
ATOM 777 C C . PRO A 1 97 ? -5.493 -12.064 15.583 1.00 85.56 97 PRO A C 1
ATOM 779 O O . PRO A 1 97 ? -6.224 -12.571 16.437 1.00 85.56 97 PRO A O 1
ATOM 782 N N . THR A 1 98 ? -4.361 -11.445 15.898 1.00 91.06 98 THR A N 1
ATOM 783 C CA . THR A 1 98 ? -3.931 -11.193 17.279 1.00 91.06 98 THR A CA 1
ATOM 784 C C . THR A 1 98 ? -3.769 -9.700 17.500 1.00 91.06 98 THR A C 1
ATOM 786 O O . THR A 1 98 ? -3.295 -8.985 16.619 1.00 91.06 98 THR A O 1
ATOM 789 N N . GLU A 1 99 ? -4.179 -9.213 18.671 1.00 92.38 99 GLU A N 1
ATOM 790 C CA . GLU A 1 99 ? -4.122 -7.793 19.009 1.00 92.38 99 GLU A CA 1
ATOM 791 C C . GLU A 1 99 ? -3.364 -7.547 20.315 1.00 92.38 99 GLU A C 1
ATOM 793 O O . GLU A 1 99 ? -3.440 -8.322 21.268 1.00 92.38 99 GLU A O 1
ATOM 798 N N . LYS A 1 100 ? -2.626 -6.438 20.361 1.00 96.50 100 LYS A N 1
ATOM 799 C CA . LYS A 1 100 ? -1.936 -5.951 21.554 1.00 96.50 100 LYS A CA 1
ATOM 800 C C . LYS A 1 100 ? -2.206 -4.464 21.710 1.00 96.50 100 LYS A C 1
ATOM 802 O O . LYS A 1 100 ? -1.867 -3.685 20.822 1.00 96.50 100 LYS A O 1
ATOM 807 N N . LEU A 1 101 ? -2.776 -4.065 22.844 1.00 97.19 101 LEU A N 1
ATOM 808 C CA . LEU A 1 101 ? -2.954 -2.651 23.170 1.00 97.19 101 LEU A CA 1
ATOM 809 C C . LEU A 1 101 ? -1.583 -1.956 23.214 1.00 97.19 101 LEU A C 1
ATOM 811 O O . LEU A 1 101 ? -0.665 -2.420 23.891 1.00 97.19 101 LEU A O 1
ATOM 815 N N . ILE A 1 102 ? -1.454 -0.860 22.468 1.00 97.44 102 ILE A N 1
ATOM 816 C CA . ILE A 1 102 ? -0.269 0.004 22.462 1.00 97.44 102 ILE A CA 1
ATOM 817 C C . ILE A 1 102 ? -0.480 1.142 23.457 1.00 97.44 102 ILE A C 1
ATOM 819 O O . ILE A 1 102 ? 0.372 1.377 24.310 1.00 97.44 102 ILE A O 1
ATOM 823 N N . ALA A 1 103 ? -1.607 1.848 23.331 1.00 96.38 103 ALA A N 1
ATOM 824 C CA . ALA A 1 103 ? -1.914 3.034 24.120 1.00 96.38 103 ALA A CA 1
ATOM 825 C C . ALA A 1 103 ? -3.423 3.303 24.181 1.00 96.38 103 ALA A C 1
ATOM 827 O O . ALA A 1 103 ? -4.175 2.948 23.268 1.00 96.38 103 ALA A O 1
ATOM 828 N N . GLU A 1 104 ? -3.844 3.991 25.241 1.00 97.25 104 GLU A N 1
ATOM 829 C CA . GLU A 1 104 ? -5.180 4.571 25.362 1.00 97.25 104 GLU A CA 1
ATOM 830 C C . GLU A 1 104 ? -5.083 6.095 25.332 1.00 97.25 104 GLU A C 1
ATOM 832 O O . GLU A 1 104 ? -4.248 6.697 26.007 1.00 97.25 104 GLU A O 1
ATOM 837 N N . PHE A 1 105 ? -5.960 6.720 24.554 1.00 95.31 105 PHE A N 1
ATOM 838 C CA . PHE A 1 105 ? -6.080 8.165 24.436 1.00 95.31 105 PHE A CA 1
ATOM 839 C C . PHE A 1 105 ? -7.485 8.608 24.862 1.00 95.31 105 PHE A C 1
ATOM 841 O O . PHE A 1 105 ? -8.427 7.809 24.836 1.00 95.31 105 PHE A O 1
ATOM 848 N N . PRO A 1 106 ? -7.689 9.904 25.168 1.00 95.38 106 PRO A N 1
ATOM 849 C CA . PRO A 1 106 ? -9.017 10.416 25.506 1.00 95.38 106 PRO A CA 1
ATOM 850 C C . PRO A 1 106 ? -10.083 10.150 24.431 1.00 95.38 106 PRO A C 1
ATOM 852 O O . PRO A 1 106 ? -11.259 10.003 24.752 1.00 95.38 106 PRO A O 1
ATOM 855 N N . THR A 1 107 ? -9.689 10.069 23.155 1.00 94.06 107 THR A N 1
ATOM 856 C CA . THR A 1 107 ? -10.621 9.905 22.028 1.00 94.06 107 THR A CA 1
ATOM 857 C C . THR A 1 107 ? -10.699 8.490 21.457 1.00 94.06 107 THR A C 1
ATOM 859 O O . THR A 1 107 ? -11.679 8.181 20.784 1.00 94.06 107 THR A O 1
ATOM 862 N N . HIS A 1 108 ? -9.686 7.649 21.667 1.00 96.62 108 HIS A N 1
ATOM 863 C CA . HIS A 1 108 ? -9.573 6.342 21.017 1.00 96.62 108 HIS A CA 1
ATOM 864 C C . HIS A 1 108 ? -8.552 5.440 21.720 1.00 96.62 108 HIS A C 1
ATOM 866 O O . HIS A 1 108 ? -7.728 5.911 22.503 1.00 96.62 108 HIS A O 1
ATOM 872 N N . LYS A 1 109 ? -8.551 4.153 21.379 1.00 96.88 109 LYS A N 1
ATOM 873 C CA . LYS A 1 109 ? -7.502 3.192 21.742 1.00 96.88 109 LYS A CA 1
ATOM 874 C C . LYS A 1 109 ? -6.703 2.796 20.507 1.00 96.88 109 LYS A C 1
ATOM 876 O O . LYS A 1 109 ? -7.264 2.707 19.415 1.00 96.88 109 LYS A O 1
ATOM 881 N N . ALA A 1 110 ? -5.408 2.555 20.681 1.00 97.06 110 ALA A N 1
ATOM 882 C CA . ALA A 1 110 ? -4.510 2.106 19.624 1.00 97.06 110 ALA A CA 1
ATOM 883 C C . ALA A 1 110 ? -4.020 0.683 19.906 1.00 97.06 110 ALA A C 1
ATOM 885 O O . ALA A 1 110 ? -3.487 0.402 20.981 1.00 97.06 110 ALA A O 1
ATOM 886 N N . TYR A 1 111 ? -4.147 -0.197 18.920 1.00 97.06 111 TYR A N 1
ATOM 887 C CA . TYR A 1 111 ? -3.738 -1.593 18.986 1.00 97.06 111 TYR A CA 1
ATOM 888 C C . TYR A 1 111 ? -2.735 -1.904 17.883 1.00 97.06 111 TYR A C 1
ATOM 890 O O . TYR A 1 111 ? -2.859 -1.433 16.755 1.00 97.06 111 TYR A O 1
ATOM 898 N N . ARG A 1 112 ? -1.761 -2.754 18.195 1.00 96.69 112 ARG A N 1
ATOM 899 C CA . ARG A 1 112 ? -1.003 -3.494 17.193 1.00 96.69 112 ARG A CA 1
ATOM 900 C C . ARG A 1 112 ? -1.813 -4.725 16.836 1.00 96.69 112 ARG A C 1
ATOM 902 O O . ARG A 1 112 ? -2.219 -5.444 17.745 1.00 96.69 112 ARG A O 1
ATOM 909 N N . VAL A 1 113 ? -2.019 -4.965 15.551 1.00 92.69 113 VAL A N 1
ATOM 910 C CA . VAL A 1 113 ? -2.721 -6.149 15.056 1.00 92.69 113 VAL A CA 1
ATOM 911 C C . VAL A 1 113 ? -1.786 -6.923 14.142 1.00 92.69 113 VAL A C 1
ATOM 913 O O . VAL A 1 113 ? -1.109 -6.312 13.318 1.00 92.69 113 VAL A O 1
ATOM 916 N N . TRP A 1 114 ? -1.761 -8.244 14.279 1.00 90.25 114 TRP A N 1
ATOM 917 C CA . TRP A 1 114 ? -1.163 -9.161 13.313 1.00 90.25 114 TRP A CA 1
ATOM 918 C C . TRP A 1 114 ? -2.249 -10.041 12.731 1.00 90.25 114 TRP A C 1
ATOM 920 O O . TRP A 1 114 ? -3.128 -10.487 13.466 1.00 90.25 114 TRP A O 1
ATOM 930 N N . ILE A 1 115 ? -2.169 -10.298 11.434 1.00 86.38 115 ILE A N 1
ATOM 931 C CA . ILE A 1 115 ? -3.111 -11.136 10.706 1.00 86.38 115 ILE A CA 1
ATOM 932 C C . ILE A 1 115 ? -2.302 -12.094 9.836 1.00 86.38 115 ILE A C 1
ATOM 934 O O . ILE A 1 115 ? -1.340 -11.684 9.180 1.00 86.38 115 ILE A O 1
ATOM 938 N N . THR A 1 116 ? -2.663 -13.371 9.853 1.00 85.31 116 THR A N 1
ATOM 939 C CA . THR A 1 116 ? -2.082 -14.375 8.962 1.00 85.31 116 THR A CA 1
ATOM 940 C C . THR A 1 116 ? -2.504 -14.062 7.527 1.00 85.31 116 THR A C 1
ATOM 942 O O . THR A 1 116 ? -3.697 -13.944 7.249 1.00 85.31 116 THR A O 1
ATOM 945 N N . ALA A 1 117 ? -1.526 -13.906 6.632 1.00 77.31 117 ALA A N 1
ATOM 946 C CA . ALA A 1 117 ? -1.772 -13.700 5.207 1.00 77.31 117 ALA A CA 1
ATOM 947 C C . ALA A 1 117 ? -1.814 -15.047 4.474 1.00 77.31 117 ALA A C 1
ATOM 949 O O . ALA A 1 117 ? -2.827 -15.396 3.878 1.00 77.31 117 ALA A O 1
ATOM 950 N N . PHE A 1 118 ? -0.746 -15.836 4.584 1.00 78.38 118 PHE A N 1
ATOM 951 C CA . PHE A 1 118 ? -0.634 -17.179 4.014 1.00 78.38 118 PHE A CA 1
ATOM 952 C C . PHE A 1 118 ? 0.476 -17.960 4.719 1.00 78.38 118 PHE A C 1
ATOM 954 O O . PHE A 1 118 ? 1.386 -17.350 5.275 1.00 78.38 118 PHE A O 1
ATOM 961 N N . ASP A 1 119 ? 0.404 -19.295 4.700 1.00 79.69 119 ASP A N 1
ATOM 962 C CA . ASP A 1 119 ? 1.379 -20.188 5.349 1.00 79.69 119 ASP A CA 1
ATOM 963 C C . ASP A 1 119 ? 1.755 -19.716 6.775 1.00 79.69 119 ASP A C 1
ATOM 965 O O . ASP A 1 119 ? 0.881 -19.615 7.639 1.00 79.69 119 ASP A O 1
ATOM 969 N N . ASP A 1 120 ? 3.031 -19.414 7.030 1.00 81.88 120 ASP A N 1
ATOM 970 C CA . ASP A 1 120 ? 3.563 -18.843 8.273 1.00 81.88 120 ASP A CA 1
ATOM 971 C C . ASP A 1 120 ? 3.838 -17.324 8.188 1.00 81.88 120 ASP A C 1
ATOM 973 O O . ASP A 1 120 ? 4.397 -16.720 9.113 1.00 81.88 120 ASP A O 1
ATOM 977 N N . VAL A 1 121 ? 3.393 -16.669 7.111 1.00 83.62 121 VAL A N 1
ATOM 978 C CA . VAL A 1 121 ? 3.549 -15.231 6.872 1.00 83.62 121 VAL A CA 1
ATOM 979 C C . VAL A 1 121 ? 2.422 -14.442 7.533 1.00 83.62 121 VAL A C 1
ATOM 981 O O . VAL A 1 121 ? 1.229 -14.647 7.294 1.00 83.62 121 VAL A O 1
ATOM 984 N N . HIS A 1 122 ? 2.826 -13.477 8.356 1.00 84.56 122 HIS A N 1
ATOM 985 C CA . HIS A 1 122 ? 1.929 -12.582 9.074 1.00 84.56 122 HIS A CA 1
ATOM 986 C C . HIS A 1 122 ? 2.186 -11.141 8.649 1.00 84.56 122 HIS A C 1
ATOM 988 O O . HIS A 1 122 ? 3.334 -10.697 8.583 1.00 84.56 122 HIS A O 1
ATOM 994 N N . VAL A 1 123 ? 1.111 -10.392 8.435 1.00 84.56 123 VAL A N 1
ATOM 995 C CA . VAL A 1 123 ? 1.159 -8.949 8.199 1.00 84.56 123 VAL A CA 1
ATOM 996 C C . VAL A 1 123 ? 0.715 -8.247 9.468 1.00 84.56 123 VAL A C 1
ATOM 998 O O . VAL A 1 123 ? -0.201 -8.701 10.152 1.00 84.56 123 VAL A O 1
ATOM 1001 N N . TYR A 1 124 ? 1.378 -7.144 9.805 1.00 90.06 124 TYR A N 1
ATOM 1002 C CA . TYR A 1 124 ? 0.986 -6.327 10.943 1.00 90.06 124 TYR A CA 1
ATOM 1003 C C . TYR A 1 124 ? 0.441 -4.972 10.500 1.00 90.06 124 TYR A C 1
ATOM 1005 O O . TYR A 1 124 ? 0.748 -4.468 9.421 1.00 90.06 124 TYR A O 1
ATOM 1013 N N . GLY A 1 125 ? -0.331 -4.356 11.383 1.00 92.50 125 GLY A N 1
ATOM 1014 C CA . GLY A 1 125 ? -0.794 -2.988 11.234 1.00 92.50 125 GLY A CA 1
ATOM 1015 C C . GLY A 1 125 ? -1.141 -2.355 12.573 1.00 92.50 125 GLY A C 1
ATOM 1016 O O . GLY A 1 125 ? -1.070 -2.997 13.626 1.00 92.50 125 GLY A O 1
ATOM 1017 N N . VAL A 1 126 ? -1.516 -1.082 12.531 1.00 95.12 126 VAL A N 1
ATOM 1018 C CA . VAL A 1 126 ? -2.052 -0.353 13.683 1.00 95.12 126 VAL A CA 1
ATOM 1019 C C . VAL A 1 126 ? -3.550 -0.162 13.493 1.00 95.12 126 VAL A C 1
ATOM 1021 O O . VAL A 1 126 ? -3.989 0.355 12.470 1.00 95.12 126 VAL A O 1
ATOM 1024 N N . LEU A 1 127 ? -4.329 -0.565 14.492 1.00 95.38 127 LEU A N 1
ATOM 1025 C CA . LEU A 1 127 ? -5.767 -0.342 14.562 1.00 95.38 127 LEU A CA 1
ATOM 1026 C C . LEU A 1 127 ? -6.055 0.767 15.576 1.00 95.38 127 LEU A C 1
ATOM 1028 O O . LEU A 1 127 ? -5.705 0.636 16.749 1.00 95.38 127 LEU A O 1
ATOM 1032 N N . LEU A 1 128 ? -6.717 1.837 15.144 1.00 95.75 128 LEU A N 1
ATOM 1033 C CA . LEU A 1 128 ? -7.278 2.850 16.029 1.00 95.75 128 LEU A CA 1
ATOM 1034 C C . LEU A 1 128 ? -8.785 2.645 16.135 1.00 95.75 128 LEU A C 1
ATOM 1036 O O . LEU A 1 128 ? -9.495 2.620 15.128 1.00 95.75 128 LEU A O 1
ATOM 1040 N N . VAL A 1 129 ? -9.272 2.537 17.365 1.00 95.12 129 VAL A N 1
ATOM 1041 C CA . VAL A 1 129 ? -10.692 2.346 17.657 1.00 95.12 129 VAL A CA 1
ATOM 1042 C C . VAL A 1 129 ? -11.203 3.545 18.447 1.00 95.12 129 VAL A C 1
ATOM 1044 O O . VAL A 1 129 ? -10.696 3.779 19.547 1.00 95.12 129 VAL A O 1
ATOM 1047 N N . PRO A 1 130 ? -12.202 4.291 17.944 1.00 95.94 130 PRO A N 1
ATOM 1048 C CA . PRO A 1 130 ? -12.813 5.375 18.699 1.00 95.94 130 PRO A CA 1
ATOM 1049 C C . PRO A 1 130 ? -13.379 4.897 20.041 1.00 95.94 130 PRO A C 1
ATOM 1051 O O . PRO A 1 130 ? -13.932 3.803 20.148 1.00 95.94 130 PRO A O 1
ATOM 1054 N N . ASN A 1 131 ? -13.276 5.739 21.069 1.00 93.62 131 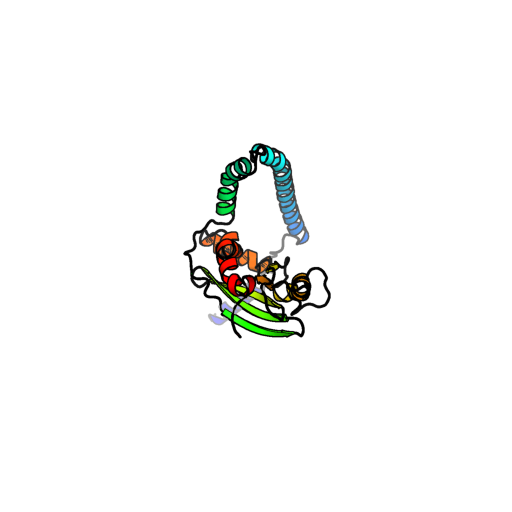ASN A N 1
ATOM 1055 C CA . ASN A 1 131 ? -13.971 5.497 22.329 1.00 93.62 131 ASN A CA 1
ATOM 1056 C C . ASN A 1 131 ? -15.484 5.662 22.121 1.00 93.62 131 ASN A C 1
ATOM 1058 O O . ASN A 1 131 ? -15.918 6.559 21.401 1.00 93.62 131 ASN A O 1
ATOM 1062 N N . GLY A 1 132 ? -16.282 4.841 22.803 1.00 87.56 132 GLY A N 1
ATOM 1063 C CA . GLY A 1 132 ? -17.741 4.858 22.704 1.00 87.56 132 GLY A CA 1
ATOM 1064 C C . GLY A 1 132 ? -18.296 3.558 22.133 1.00 87.56 132 GLY A C 1
ATOM 1065 O O . GLY A 1 132 ? -17.611 2.537 22.094 1.00 87.56 132 GLY A O 1
ATOM 1066 N N . ARG A 1 133 ? -19.564 3.592 21.717 1.00 82.75 133 ARG A N 1
ATOM 1067 C CA . ARG A 1 133 ? -20.267 2.429 21.168 1.00 82.75 133 ARG A CA 1
ATOM 1068 C C . ARG A 1 133 ? -20.492 2.628 19.671 1.00 82.75 133 ARG A C 1
ATOM 1070 O O . ARG A 1 133 ? -21.070 3.633 19.273 1.00 82.75 133 ARG A O 1
ATOM 1077 N N . GLY A 1 134 ? -20.023 1.667 18.878 1.00 81.81 134 GLY A N 1
ATOM 1078 C CA . GLY A 1 134 ? -20.206 1.637 17.427 1.00 81.81 134 GLY A CA 1
ATOM 1079 C C . GLY A 1 134 ? -21.641 1.283 16.990 1.00 81.81 134 GLY A C 1
ATOM 1080 O O . GLY A 1 134 ? -22.539 1.193 17.834 1.00 81.81 134 GLY A O 1
ATOM 1081 N N . PRO A 1 135 ? -21.860 1.031 15.684 1.00 86.62 135 PRO A N 1
ATOM 1082 C CA . PRO A 1 135 ? -20.839 0.827 14.651 1.00 86.62 135 PRO A CA 1
ATOM 1083 C C . PRO A 1 135 ? -20.118 2.112 14.229 1.00 86.62 135 PRO A C 1
ATOM 1085 O O . PRO A 1 135 ? -20.708 3.190 14.218 1.00 86.62 135 PRO A O 1
ATOM 1088 N N . PHE A 1 136 ? -18.846 1.981 13.853 1.00 86.56 136 PHE A N 1
ATOM 1089 C CA . PHE A 1 136 ? -18.049 3.078 13.299 1.00 86.56 136 PHE A CA 1
ATOM 1090 C C . PHE A 1 136 ? -17.820 2.862 11.799 1.00 86.56 136 PHE A C 1
ATOM 1092 O O . PHE A 1 136 ? -17.602 1.719 11.392 1.00 86.56 136 PHE A O 1
ATOM 1099 N N . PRO A 1 137 ? -17.813 3.915 10.962 1.00 90.62 137 PRO A N 1
ATOM 1100 C CA . PRO A 1 137 ? -17.286 3.798 9.606 1.00 90.62 137 PRO A CA 1
ATOM 1101 C C . PRO A 1 137 ? -15.812 3.362 9.638 1.00 90.62 137 PRO A C 1
ATOM 1103 O O . PRO A 1 137 ? -15.048 3.808 10.494 1.00 90.62 137 PRO A O 1
ATOM 1106 N N . ALA A 1 138 ? -15.409 2.490 8.711 1.00 88.69 138 ALA A N 1
ATOM 1107 C CA . ALA A 1 138 ? -14.033 2.003 8.599 1.00 88.69 138 ALA A CA 1
ATOM 1108 C C . ALA A 1 138 ? -13.210 2.865 7.641 1.00 88.69 138 ALA A C 1
ATOM 1110 O O . ALA A 1 138 ? -13.723 3.314 6.616 1.00 88.69 138 ALA A O 1
ATOM 1111 N N . LEU A 1 139 ? -11.917 3.002 7.916 1.00 90.25 139 LEU A N 1
ATOM 1112 C CA . LEU A 1 139 ? -10.945 3.548 6.981 1.00 90.25 139 LEU A CA 1
ATOM 1113 C C . LEU A 1 139 ? -9.665 2.709 6.995 1.00 90.25 139 LEU A C 1
ATOM 1115 O O . LEU A 1 139 ? -9.039 2.542 8.041 1.00 90.25 139 LEU A O 1
ATOM 1119 N N . ILE A 1 140 ? -9.254 2.220 5.825 1.00 90.19 140 ILE A N 1
ATOM 1120 C CA . ILE A 1 140 ? -7.919 1.647 5.632 1.00 90.19 140 ILE A CA 1
ATOM 1121 C C . ILE A 1 140 ? -6.984 2.780 5.216 1.00 90.19 140 ILE A C 1
ATOM 1123 O O . ILE A 1 140 ? -7.265 3.505 4.263 1.00 90.19 140 ILE A O 1
ATOM 1127 N N . THR A 1 141 ? -5.884 2.952 5.941 1.00 89.12 141 THR A N 1
ATOM 1128 C CA . THR A 1 141 ? -4.955 4.066 5.739 1.00 89.12 141 THR A CA 1
ATOM 1129 C C . THR A 1 141 ? -3.579 3.541 5.361 1.00 89.12 141 THR A C 1
ATOM 1131 O O . THR A 1 141 ? -2.874 2.981 6.198 1.00 89.12 141 THR A O 1
ATOM 1134 N N . VAL A 1 142 ? -3.194 3.729 4.101 1.00 87.88 142 VAL A N 1
ATOM 1135 C CA . VAL A 1 142 ? -1.919 3.244 3.559 1.00 87.88 142 VAL A CA 1
ATOM 1136 C C . VAL A 1 142 ? -0.891 4.370 3.598 1.00 87.88 142 VAL A C 1
ATOM 1138 O O . VAL A 1 142 ? -1.162 5.480 3.142 1.00 87.88 142 VAL A O 1
ATOM 1141 N N . HIS A 1 143 ? 0.279 4.097 4.174 1.00 87.44 143 HIS A N 1
ATOM 1142 C CA . HIS A 1 143 ? 1.368 5.066 4.257 1.00 87.44 143 HIS A CA 1
ATOM 1143 C C . HIS A 1 143 ? 2.150 5.167 2.937 1.00 87.44 143 HIS A C 1
ATOM 1145 O O . HIS A 1 143 ? 2.236 4.209 2.167 1.00 87.44 143 HIS A O 1
ATOM 1151 N N . GLY A 1 144 ? 2.761 6.330 2.697 1.00 82.00 144 GLY A N 1
ATOM 1152 C CA . GLY A 1 144 ? 3.636 6.572 1.547 1.00 82.00 144 GLY A CA 1
ATOM 1153 C C . GLY A 1 144 ? 5.029 5.955 1.700 1.00 82.00 144 GLY A C 1
ATOM 1154 O O . GLY A 1 144 ? 5.327 5.288 2.700 1.00 82.00 144 GLY A O 1
ATOM 1155 N N . MET A 1 145 ? 5.883 6.179 0.694 1.00 82.31 145 MET A N 1
ATOM 1156 C CA . MET A 1 145 ? 7.258 5.668 0.638 1.00 82.31 145 MET A CA 1
ATOM 1157 C C . MET A 1 145 ? 8.041 6.013 1.909 1.00 82.31 145 MET A C 1
ATOM 1159 O O . MET A 1 145 ? 8.018 7.153 2.356 1.00 82.31 145 MET A O 1
ATOM 1163 N N . ALA A 1 146 ? 8.725 5.020 2.480 1.00 81.50 146 ALA A N 1
ATOM 1164 C CA . ALA A 1 146 ? 9.479 5.118 3.734 1.00 81.50 146 ALA A CA 1
ATOM 1165 C C . ALA A 1 146 ? 8.651 5.444 4.997 1.00 81.50 146 ALA A C 1
ATOM 1167 O O . ALA A 1 146 ? 9.223 5.495 6.085 1.00 81.50 146 ALA A O 1
ATOM 1168 N N . GLY A 1 147 ? 7.330 5.604 4.878 1.00 85.62 147 GLY A N 1
ATOM 1169 C CA . GLY A 1 147 ? 6.422 5.768 6.010 1.00 85.62 147 GLY A CA 1
ATOM 1170 C C . GLY A 1 147 ? 6.168 4.466 6.773 1.00 85.62 147 GLY A C 1
ATOM 1171 O O . GLY A 1 147 ? 6.676 3.397 6.423 1.00 85.62 147 GLY A O 1
ATOM 1172 N N . THR A 1 148 ? 5.345 4.559 7.816 1.00 90.12 148 THR A N 1
ATOM 1173 C CA . THR A 1 148 ? 4.937 3.419 8.646 1.00 90.12 148 THR A CA 1
ATOM 1174 C C . THR A 1 148 ? 3.470 3.536 9.074 1.00 90.12 148 THR A C 1
ATOM 1176 O O . THR A 1 148 ? 2.906 4.639 9.066 1.00 90.12 148 THR A O 1
ATOM 1179 N N . PRO A 1 149 ? 2.835 2.427 9.498 1.00 92.25 149 PRO A N 1
ATOM 1180 C CA . PRO A 1 149 ? 1.538 2.468 10.175 1.00 92.25 149 PRO A CA 1
ATOM 1181 C C . PRO A 1 149 ? 1.499 3.425 11.370 1.00 92.25 149 PRO A C 1
ATOM 1183 O O . PRO A 1 149 ? 0.522 4.142 11.580 1.00 92.25 149 PRO A O 1
ATOM 1186 N N . GLU A 1 150 ? 2.568 3.443 12.162 1.00 93.50 150 GLU A N 1
ATOM 1187 C CA . GLU A 1 150 ? 2.729 4.281 13.348 1.00 93.50 150 GLU A CA 1
ATOM 1188 C C . GLU A 1 150 ? 2.821 5.764 12.998 1.00 93.50 150 GLU A C 1
ATOM 1190 O O . GLU A 1 150 ? 2.255 6.586 13.721 1.00 93.50 150 GLU A O 1
ATOM 1195 N N . GLY A 1 151 ? 3.467 6.087 11.873 1.00 91.50 151 GLY A N 1
ATOM 1196 C CA . GLY A 1 151 ? 3.476 7.422 11.289 1.00 91.50 151 GLY A CA 1
ATOM 1197 C C . GLY A 1 151 ? 2.047 7.870 11.027 1.00 91.50 151 GLY A C 1
ATOM 1198 O O . GLY A 1 151 ? 1.564 8.727 11.760 1.00 91.50 151 GLY A O 1
ATOM 1199 N N . VAL A 1 152 ? 1.338 7.172 10.119 1.00 91.12 152 VAL A N 1
ATOM 1200 C CA . VAL A 1 152 ? -0.060 7.444 9.686 1.00 91.12 152 VAL A CA 1
ATOM 1201 C C . VAL A 1 152 ? -1.050 7.620 10.844 1.00 91.12 152 VAL A C 1
ATOM 1203 O O . VAL A 1 152 ? -2.006 8.407 10.776 1.00 91.12 152 VAL A O 1
ATOM 1206 N N . THR A 1 153 ? -0.829 6.873 11.922 1.00 93.00 153 THR A N 1
ATOM 1207 C CA . THR A 1 153 ? -1.673 6.869 13.122 1.00 93.00 153 THR A CA 1
ATOM 1208 C C . THR A 1 153 ? -1.227 7.868 14.190 1.00 93.00 153 THR A C 1
ATOM 1210 O O . THR A 1 153 ? -1.897 8.024 15.210 1.00 93.00 153 THR A O 1
ATOM 1213 N N . GLY A 1 154 ? -0.148 8.609 13.939 1.00 91.31 154 GLY A N 1
ATOM 1214 C CA . GLY A 1 154 ? 0.380 9.655 14.806 1.00 91.31 154 GLY A CA 1
ATOM 1215 C C . GLY A 1 154 ? 0.984 9.137 16.108 1.00 91.31 154 GLY A C 1
ATOM 1216 O O . GLY A 1 154 ? 0.981 9.878 17.090 1.00 91.31 154 GLY A O 1
ATOM 1217 N N . LEU A 1 155 ? 1.447 7.884 16.126 1.00 92.19 155 LEU A N 1
ATOM 1218 C CA . LEU A 1 155 ? 2.109 7.257 17.272 1.00 92.19 155 LEU A CA 1
ATOM 1219 C C . LEU A 1 155 ? 3.604 7.594 17.351 1.00 92.19 155 LEU A C 1
ATOM 1221 O O . LEU A 1 155 ? 4.169 7.530 18.439 1.00 92.19 155 LEU A O 1
ATOM 1225 N N . THR A 1 156 ? 4.246 7.922 16.225 1.00 88.81 156 THR A N 1
ATOM 1226 C CA . THR A 1 156 ? 5.697 8.195 16.168 1.00 88.81 156 THR A CA 1
ATOM 1227 C C . THR A 1 156 ? 6.077 9.523 15.523 1.00 88.81 156 THR A C 1
ATOM 1229 O O . THR A 1 156 ? 7.229 9.923 15.649 1.00 88.81 156 THR A O 1
ATOM 1232 N N . GLU A 1 157 ? 5.161 10.193 14.824 1.00 72.81 157 GLU A N 1
ATOM 1233 C CA . GLU A 1 157 ? 5.474 11.414 14.075 1.00 72.81 157 GLU A CA 1
ATOM 1234 C C . GLU A 1 157 ? 4.810 12.671 14.647 1.00 72.81 157 GLU A C 1
ATOM 1236 O O . GLU A 1 157 ? 3.623 12.667 15.001 1.00 72.81 157 GLU A O 1
ATOM 1241 N N . ASP A 1 158 ? 5.579 13.763 14.658 1.00 64.31 158 ASP A N 1
ATOM 1242 C CA . ASP A 1 158 ? 5.120 15.113 14.982 1.00 64.31 158 ASP A CA 1
ATOM 1243 C C . ASP A 1 158 ? 4.650 15.856 13.718 1.00 64.31 158 ASP A C 1
ATOM 1245 O O . ASP A 1 158 ? 5.255 15.734 12.662 1.00 64.31 158 ASP A O 1
ATOM 1249 N N . GLU A 1 159 ? 3.537 16.588 13.869 1.00 61.34 159 GLU A N 1
ATOM 1250 C CA . GLU A 1 159 ? 2.814 17.534 12.978 1.00 61.34 159 GLU A CA 1
ATOM 1251 C C . GLU A 1 159 ? 2.972 17.542 11.429 1.00 61.34 159 GLU A C 1
ATOM 1253 O O . GLU A 1 159 ? 2.479 18.478 10.803 1.00 61.34 159 GLU A O 1
ATOM 1258 N N . ASP A 1 160 ? 3.512 16.521 10.757 1.00 67.19 160 ASP A N 1
ATOM 1259 C CA . ASP A 1 160 ? 3.416 16.422 9.290 1.00 67.19 160 ASP A CA 1
ATOM 1260 C C . ASP A 1 160 ? 1.966 16.107 8.866 1.00 67.19 160 ASP A C 1
ATOM 1262 O O . ASP A 1 160 ? 1.321 15.165 9.346 1.00 67.19 160 ASP A O 1
ATOM 1266 N N . TYR A 1 161 ? 1.439 16.921 7.949 1.00 60.31 161 TYR A N 1
ATOM 1267 C CA . TYR A 1 161 ? 0.097 16.788 7.392 1.00 60.31 161 TYR A CA 1
ATOM 1268 C C . TYR A 1 161 ? -0.090 15.478 6.611 1.00 60.31 161 TYR A C 1
ATOM 1270 O O . TYR A 1 161 ? -1.175 14.892 6.669 1.00 60.31 161 TYR A O 1
ATOM 1278 N N . HIS A 1 162 ? 0.945 14.984 5.922 1.00 67.69 162 HIS A N 1
ATOM 1279 C CA . HIS A 1 162 ? 0.846 13.772 5.099 1.00 67.69 162 HIS A CA 1
ATOM 1280 C C . HIS A 1 162 ? 0.666 12.500 5.930 1.00 67.69 162 HIS A C 1
ATOM 1282 O O . HIS A 1 162 ? 0.002 11.559 5.494 1.00 67.69 162 HIS A O 1
ATOM 1288 N N . ASN A 1 163 ? 1.188 12.493 7.155 1.00 69.62 163 ASN A N 1
ATOM 1289 C CA . ASN A 1 163 ? 1.359 11.271 7.920 1.00 69.62 163 ASN A CA 1
ATOM 1290 C C . ASN A 1 163 ? 0.423 11.156 9.117 1.00 69.62 163 ASN A C 1
ATOM 1292 O O . ASN A 1 163 ? 0.594 10.250 9.894 1.00 69.62 163 ASN A O 1
ATOM 1296 N N . ARG A 1 164 ? -0.594 11.997 9.332 1.00 77.88 164 ARG A N 1
ATOM 1297 C CA . ARG A 1 164 ? -1.497 11.817 10.504 1.00 77.88 164 ARG A CA 1
ATOM 1298 C C . ARG A 1 164 ? -2.971 11.780 10.148 1.00 77.88 164 ARG A C 1
ATOM 1300 O O . ARG A 1 164 ? -3.833 11.949 11.014 1.00 77.88 164 ARG A O 1
ATOM 1307 N N . PHE A 1 165 ? -3.290 11.539 8.881 1.00 89.69 165 PHE A N 1
ATOM 1308 C CA . PHE A 1 165 ? -4.677 11.468 8.428 1.00 89.69 165 PHE A CA 1
ATOM 1309 C C . PHE A 1 165 ? -5.454 10.321 9.099 1.00 89.69 165 PHE A C 1
ATOM 1311 O O . PHE A 1 165 ? -6.639 10.489 9.380 1.00 89.69 165 PHE A O 1
ATOM 1318 N N . GLY A 1 166 ? -4.790 9.218 9.474 1.00 92.75 166 GLY A N 1
ATOM 1319 C CA . GLY A 1 166 ? -5.396 8.153 10.280 1.00 92.75 166 GLY A CA 1
ATOM 1320 C C . GLY A 1 166 ? -5.784 8.626 11.684 1.00 92.75 166 GLY A C 1
ATOM 1321 O O . GLY A 1 166 ? -6.912 8.415 12.130 1.00 92.75 166 GLY A O 1
ATOM 1322 N N . LEU A 1 167 ? -4.907 9.379 12.356 1.00 93.31 167 LEU A N 1
ATOM 1323 C CA . LEU A 1 167 ? -5.241 10.007 13.641 1.00 93.31 167 LEU A CA 1
ATOM 1324 C C . LEU A 1 167 ? -6.403 11.009 13.513 1.00 93.31 167 LEU A C 1
ATOM 1326 O O . LEU A 1 167 ? -7.261 11.114 14.392 1.00 93.31 167 LEU A O 1
ATOM 1330 N N . GLN A 1 168 ? -6.441 11.771 12.420 1.00 92.38 168 GLN A N 1
ATOM 1331 C CA . GLN A 1 168 ? -7.530 12.709 12.146 1.00 92.38 168 GLN A CA 1
ATOM 1332 C C . GLN A 1 168 ? -8.861 11.989 11.894 1.00 92.38 168 GLN A C 1
ATOM 1334 O O . GLN A 1 168 ? -9.905 12.480 12.336 1.00 92.38 168 GLN A O 1
ATOM 1339 N N . ALA A 1 169 ? -8.829 10.838 11.223 1.00 94.50 169 ALA A N 1
ATOM 1340 C CA . ALA A 1 169 ? -10.001 10.013 10.970 1.00 94.50 169 ALA A CA 1
ATOM 1341 C C . ALA A 1 169 ? -10.556 9.411 12.269 1.00 94.50 169 ALA A C 1
ATOM 1343 O O . ALA A 1 169 ? -11.746 9.568 12.542 1.00 94.50 169 ALA A O 1
ATOM 1344 N N . VAL A 1 170 ? -9.721 8.839 13.146 1.00 95.25 170 VAL A N 1
ATOM 1345 C CA . VAL A 1 170 ? -10.235 8.266 14.408 1.00 95.25 170 VAL A CA 1
ATOM 1346 C C . VAL A 1 170 ? -10.840 9.328 15.332 1.00 95.25 170 VAL A C 1
ATOM 1348 O O . VAL A 1 170 ? -11.878 9.102 15.953 1.00 95.25 170 VAL A O 1
ATOM 1351 N N . LYS A 1 171 ? -10.281 10.548 15.353 1.00 93.62 171 LYS A N 1
ATOM 1352 C CA . LYS A 1 171 ? -10.872 11.692 16.077 1.00 93.62 171 LYS A CA 1
ATOM 1353 C C . LYS A 1 171 ? -12.264 12.079 15.558 1.00 93.62 171 LYS A C 1
ATOM 1355 O O . LYS A 1 171 ? -13.027 12.696 16.292 1.00 93.62 171 LYS A O 1
ATOM 1360 N N . ARG A 1 172 ? -12.600 11.699 14.322 1.00 94.31 172 ARG A N 1
ATOM 1361 C CA . ARG A 1 172 ? -13.913 11.878 13.680 1.00 94.31 172 ARG A CA 1
ATOM 1362 C C . ARG A 1 172 ? -14.786 10.619 13.750 1.00 94.31 172 ARG A C 1
ATOM 1364 O O . ARG A 1 172 ? -15.754 10.528 13.007 1.00 94.31 172 ARG A O 1
ATOM 1371 N N . GLN A 1 173 ? -14.462 9.686 14.650 1.00 94.19 173 GLN A N 1
ATOM 1372 C CA . GLN A 1 173 ? -15.216 8.453 14.905 1.00 94.19 173 GLN A CA 1
ATOM 1373 C C . GLN A 1 173 ? -15.154 7.416 13.772 1.00 94.19 173 GLN A C 1
ATOM 1375 O O . GLN A 1 173 ? -16.066 6.609 13.628 1.00 94.19 173 GLN A O 1
ATOM 1380 N N . TYR A 1 174 ? -14.062 7.392 13.003 1.00 94.12 174 TYR A N 1
ATOM 1381 C CA . TYR A 1 174 ? -13.756 6.270 12.111 1.00 94.12 174 TYR A CA 1
ATOM 1382 C C . TYR A 1 174 ? -12.933 5.208 12.847 1.00 94.12 174 TYR A C 1
ATOM 1384 O O . TYR A 1 174 ? -11.977 5.545 13.544 1.00 94.12 174 TYR A O 1
ATOM 1392 N N . ALA A 1 175 ? -13.248 3.929 12.659 1.00 94.31 175 ALA A N 1
ATOM 1393 C CA . ALA A 1 175 ? -12.304 2.856 12.953 1.00 94.31 175 ALA A CA 1
ATOM 1394 C C . ALA A 1 175 ? -11.220 2.864 11.870 1.00 94.31 175 ALA A C 1
ATOM 1396 O O . ALA A 1 175 ? -11.534 2.831 10.682 1.00 94.31 175 ALA A O 1
ATOM 1397 N N . VAL A 1 176 ? -9.951 2.937 12.262 1.00 94.06 176 VAL A N 1
ATOM 1398 C CA . VAL A 1 176 ? -8.836 3.111 11.322 1.00 94.06 176 VAL A CA 1
ATOM 1399 C C . VAL A 1 176 ? -7.912 1.915 11.386 1.00 94.06 176 VAL A C 1
ATOM 1401 O O . VAL A 1 176 ? -7.418 1.597 12.461 1.00 94.06 176 VAL A O 1
ATOM 1404 N N . PHE A 1 177 ? -7.613 1.306 10.245 1.00 93.19 177 PHE A N 1
ATOM 1405 C CA . PHE A 1 177 ? -6.569 0.296 10.144 1.00 93.19 177 PHE A CA 1
ATOM 1406 C C . PHE A 1 177 ? -5.469 0.740 9.188 1.00 93.19 177 PHE A C 1
ATOM 1408 O O . PHE A 1 177 ? -5.712 0.964 8.004 1.00 93.19 177 PHE A O 1
ATOM 1415 N N . ALA A 1 178 ? -4.249 0.832 9.703 1.00 92.38 178 ALA A N 1
ATOM 1416 C CA . ALA A 1 178 ? -3.055 1.122 8.931 1.00 92.38 178 ALA A CA 1
ATOM 1417 C C . ALA A 1 178 ? -2.213 -0.156 8.785 1.00 92.38 178 ALA A C 1
ATOM 1419 O O . ALA A 1 178 ? -1.502 -0.505 9.731 1.00 92.38 178 ALA A O 1
ATOM 1420 N N . PRO A 1 179 ? -2.287 -0.889 7.660 1.00 90.81 179 PRO A N 1
ATOM 1421 C CA . PRO A 1 179 ? -1.394 -2.016 7.410 1.00 90.81 179 PRO A CA 1
ATOM 1422 C C . PRO A 1 179 ? 0.018 -1.526 7.078 1.00 90.81 179 PRO A C 1
ATOM 1424 O O . PRO A 1 179 ? 0.200 -0.431 6.536 1.00 90.81 179 PRO A O 1
ATOM 1427 N N . VAL A 1 180 ? 1.028 -2.341 7.384 1.00 87.25 180 VAL A N 1
ATOM 1428 C CA . VAL A 1 180 ? 2.381 -2.100 6.876 1.00 87.25 180 VAL A CA 1
ATOM 1429 C C . VAL A 1 180 ? 2.411 -2.323 5.366 1.00 87.25 180 VAL A C 1
ATOM 1431 O O . VAL A 1 180 ? 1.979 -3.365 4.884 1.00 87.25 180 VAL A O 1
ATOM 1434 N N . ASN A 1 181 ? 2.967 -1.365 4.629 1.0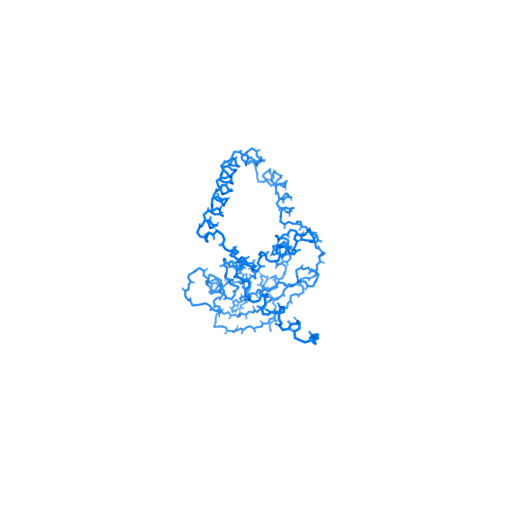0 83.19 181 ASN A N 1
ATOM 1435 C CA . ASN A 1 181 ? 3.338 -1.531 3.231 1.00 83.19 181 ASN A CA 1
ATOM 1436 C C . ASN A 1 181 ? 4.873 -1.558 3.130 1.00 83.19 181 ASN A C 1
ATOM 1438 O O . ASN A 1 181 ? 5.560 -0.626 3.557 1.00 83.19 181 ASN A O 1
ATOM 1442 N N . MET A 1 182 ? 5.446 -2.634 2.586 1.00 78.00 182 MET A N 1
ATOM 1443 C CA . MET A 1 182 ? 6.899 -2.747 2.434 1.00 78.00 182 MET A CA 1
ATOM 1444 C C . MET A 1 182 ? 7.388 -1.956 1.216 1.00 78.00 182 MET A C 1
ATOM 1446 O O . MET A 1 182 ? 7.700 -2.499 0.159 1.00 78.00 182 MET A O 1
ATOM 1450 N N . ASN A 1 183 ? 7.507 -0.645 1.380 1.00 72.44 183 ASN A N 1
ATOM 1451 C CA . ASN A 1 183 ? 7.793 0.261 0.268 1.00 72.44 183 ASN A CA 1
ATOM 1452 C C . ASN A 1 183 ? 9.201 0.879 0.288 1.00 72.44 183 ASN A C 1
ATOM 1454 O O . ASN A 1 183 ? 9.504 1.747 -0.530 1.00 72.44 183 ASN A O 1
ATOM 1458 N N . SER A 1 184 ? 10.087 0.439 1.189 1.00 77.00 184 SER A N 1
ATOM 1459 C CA . SER A 1 184 ? 11.476 0.909 1.200 1.00 77.00 184 SER A CA 1
ATOM 1460 C C . SER A 1 184 ? 12.276 0.264 0.064 1.00 77.00 184 SER A C 1
ATOM 1462 O O . SER A 1 184 ? 12.361 -0.962 -0.017 1.00 77.00 184 SER A O 1
ATOM 1464 N N . ALA A 1 185 ? 12.897 1.084 -0.793 1.00 72.12 185 ALA A N 1
ATOM 1465 C CA . ALA A 1 185 ? 13.547 0.627 -2.026 1.00 72.12 185 ALA A CA 1
ATOM 1466 C C . ALA A 1 185 ? 14.554 -0.511 -1.791 1.00 72.12 185 ALA A C 1
ATOM 1468 O O . ALA A 1 185 ? 14.500 -1.530 -2.476 1.00 72.12 185 ALA A O 1
ATOM 1469 N N . ALA A 1 186 ? 15.427 -0.387 -0.786 1.00 78.44 186 ALA A N 1
ATOM 1470 C CA . ALA A 1 186 ? 16.444 -1.397 -0.494 1.00 78.44 186 ALA A CA 1
ATOM 1471 C C . ALA A 1 186 ? 15.846 -2.727 0.002 1.00 78.44 186 ALA A C 1
ATOM 1473 O O . ALA A 1 186 ? 16.225 -3.792 -0.485 1.00 78.44 186 ALA A O 1
ATOM 1474 N N . LYS A 1 187 ? 14.900 -2.679 0.955 1.00 77.94 187 LYS A N 1
ATOM 1475 C CA . LYS A 1 187 ? 14.276 -3.893 1.515 1.00 77.94 187 LYS A CA 1
ATOM 1476 C C . LYS A 1 187 ? 13.408 -4.590 0.474 1.00 77.94 187 LYS A C 1
ATOM 1478 O O . LYS A 1 187 ? 13.511 -5.804 0.324 1.00 77.94 187 LYS A O 1
ATOM 1483 N N . ARG A 1 188 ? 12.622 -3.798 -0.260 1.00 77.38 188 ARG A N 1
ATOM 1484 C CA . ARG A 1 188 ? 11.804 -4.223 -1.395 1.00 77.38 188 ARG A CA 1
ATOM 1485 C C . ARG A 1 188 ? 12.677 -4.938 -2.427 1.00 77.38 188 ARG A C 1
ATOM 1487 O O . ARG A 1 188 ? 12.566 -6.148 -2.561 1.00 77.38 188 ARG A O 1
ATOM 1494 N N . SER A 1 189 ? 13.690 -4.262 -2.973 1.00 79.44 189 SER A N 1
ATOM 1495 C CA . SER A 1 189 ? 14.592 -4.842 -3.984 1.00 79.44 189 SER A CA 1
ATOM 1496 C C . SER A 1 189 ? 15.274 -6.147 -3.550 1.00 79.44 189 SER A C 1
ATOM 1498 O O . SER A 1 189 ? 15.653 -6.964 -4.389 1.00 79.44 189 SER A O 1
ATOM 1500 N N . TRP A 1 190 ? 15.540 -6.341 -2.255 1.00 84.06 190 TRP A N 1
ATOM 1501 C CA . TRP A 1 190 ? 16.130 -7.588 -1.763 1.00 84.06 190 TRP A CA 1
ATOM 1502 C C . TRP A 1 190 ? 15.126 -8.743 -1.743 1.00 84.06 190 TRP A C 1
ATOM 1504 O O . TRP A 1 190 ? 15.459 -9.855 -2.156 1.00 84.06 190 TRP A O 1
ATOM 1514 N N . LEU A 1 191 ? 13.908 -8.484 -1.274 1.00 83.44 191 LEU A N 1
ATOM 1515 C CA . LEU A 1 191 ? 12.833 -9.472 -1.259 1.00 83.44 191 LEU A CA 1
ATOM 1516 C C . LEU A 1 191 ? 12.421 -9.854 -2.684 1.00 83.44 191 LEU A C 1
ATOM 1518 O O . LEU A 1 191 ? 12.260 -11.038 -2.960 1.00 83.44 191 LEU A O 1
ATOM 1522 N N . ASP A 1 192 ? 12.417 -8.901 -3.612 1.00 77.75 192 ASP A N 1
ATOM 1523 C CA . ASP A 1 192 ? 12.097 -9.138 -5.027 1.00 77.75 192 ASP A CA 1
ATOM 1524 C C . ASP A 1 192 ? 13.047 -10.135 -5.663 1.00 77.75 192 ASP A C 1
ATOM 1526 O O . ASP A 1 192 ? 12.634 -11.073 -6.337 1.00 77.75 192 ASP A O 1
ATOM 1530 N N . ARG A 1 193 ? 14.346 -9.968 -5.400 1.00 83.50 193 ARG A N 1
ATOM 1531 C CA . ARG A 1 193 ? 15.367 -10.890 -5.895 1.00 83.50 193 ARG A CA 1
ATOM 1532 C C . ARG A 1 193 ? 15.132 -12.302 -5.376 1.00 83.50 193 ARG A C 1
ATOM 1534 O O . ARG A 1 193 ? 15.348 -13.248 -6.119 1.00 83.50 193 ARG A O 1
ATOM 1541 N N . LYS A 1 194 ? 14.673 -12.464 -4.131 1.00 86.38 194 LYS A N 1
ATOM 1542 C CA . LYS A 1 194 ? 14.313 -13.786 -3.598 1.00 86.38 194 LYS A CA 1
ATOM 1543 C C . LYS A 1 194 ? 13.055 -14.339 -4.262 1.00 86.38 194 LYS A C 1
ATOM 1545 O O . LYS A 1 194 ? 13.064 -15.502 -4.649 1.00 86.38 194 LYS A O 1
ATOM 1550 N N . ALA A 1 195 ? 12.024 -13.512 -4.419 1.00 81.12 195 ALA A N 1
ATOM 1551 C CA . ALA A 1 195 ? 10.753 -13.891 -5.027 1.00 81.12 195 ALA A CA 1
ATOM 1552 C C . ALA A 1 195 ? 10.953 -14.381 -6.476 1.00 81.12 195 ALA A C 1
ATOM 1554 O O . ALA A 1 195 ? 10.537 -15.485 -6.827 1.00 81.12 195 ALA A O 1
ATOM 1555 N N . ILE A 1 196 ? 11.749 -13.654 -7.272 1.00 80.44 196 ILE A N 1
ATOM 1556 C CA . ILE A 1 196 ? 12.125 -14.041 -8.643 1.00 80.44 196 ILE A CA 1
ATOM 1557 C C . ILE A 1 196 ? 12.777 -15.433 -8.684 1.00 80.44 196 ILE A C 1
ATOM 1559 O O . ILE A 1 196 ? 12.452 -16.241 -9.555 1.00 80.44 196 ILE A O 1
ATOM 1563 N N . MET A 1 197 ? 13.663 -15.754 -7.733 1.00 84.56 197 MET A N 1
ATOM 1564 C CA . MET A 1 197 ? 14.360 -17.051 -7.693 1.00 84.56 197 MET A CA 1
ATOM 1565 C C . MET A 1 197 ? 13.429 -18.239 -7.432 1.00 84.56 197 MET A C 1
ATOM 1567 O O . MET A 1 197 ? 13.756 -19.361 -7.817 1.00 84.56 197 MET A O 1
ATOM 1571 N N . VAL A 1 198 ? 12.274 -18.001 -6.808 1.00 84.38 198 VAL A N 1
ATOM 1572 C CA . VAL A 1 198 ? 11.237 -19.017 -6.568 1.00 84.38 198 VAL A CA 1
ATOM 1573 C C . VAL A 1 198 ? 10.038 -18.867 -7.507 1.00 84.38 198 VAL A C 1
ATOM 1575 O O . VAL A 1 198 ? 9.037 -19.551 -7.323 1.00 84.38 198 VAL A O 1
ATOM 1578 N N . ARG A 1 199 ? 10.157 -18.022 -8.545 1.00 76.50 199 ARG A N 1
ATOM 1579 C CA . ARG A 1 199 ? 9.096 -17.708 -9.519 1.00 76.50 199 ARG A CA 1
ATOM 1580 C C . ARG A 1 199 ? 7.814 -17.178 -8.873 1.00 76.50 199 ARG A C 1
ATOM 1582 O O . ARG A 1 199 ? 6.730 -17.419 -9.390 1.00 76.50 199 ARG A O 1
ATOM 1589 N N . GLN A 1 200 ? 7.964 -16.450 -7.773 1.00 73.19 200 GLN A N 1
ATOM 1590 C CA . GLN A 1 200 ? 6.883 -15.702 -7.150 1.00 73.19 200 GLN A CA 1
ATOM 1591 C C . GLN A 1 200 ? 7.014 -14.229 -7.550 1.00 73.19 200 GLN A C 1
ATOM 1593 O O . GLN A 1 200 ? 8.084 -13.636 -7.360 1.00 73.19 200 GLN A O 1
ATOM 1598 N N . PRO A 1 201 ? 5.996 -13.626 -8.172 1.00 61.94 201 PRO A N 1
ATOM 1599 C CA . PRO A 1 201 ? 5.965 -12.191 -8.404 1.00 61.94 201 PRO A CA 1
ATOM 1600 C C . PRO A 1 201 ? 6.052 -11.399 -7.092 1.00 61.94 201 PRO A C 1
ATOM 1602 O O . PRO A 1 201 ? 5.503 -11.747 -6.056 1.00 61.94 201 PRO A O 1
ATOM 1605 N N . GLN A 1 202 ? 6.770 -10.282 -7.141 1.00 55.16 202 GLN A N 1
ATOM 1606 C CA . GLN A 1 202 ? 6.972 -9.391 -6.000 1.00 55.16 202 GLN A CA 1
ATOM 1607 C C . GLN A 1 202 ? 5.660 -8.850 -5.406 1.00 55.16 202 GLN A C 1
ATOM 1609 O O . GLN A 1 202 ? 5.558 -8.676 -4.190 1.00 55.16 202 GLN A O 1
ATOM 1614 N N . TYR A 1 203 ? 4.696 -8.517 -6.269 1.00 52.16 203 TYR A N 1
ATOM 1615 C CA . TYR A 1 203 ? 3.402 -7.981 -5.847 1.00 52.16 203 TYR A CA 1
ATOM 1616 C C . TYR A 1 203 ? 2.643 -9.000 -4.977 1.00 52.16 203 TYR A C 1
ATOM 1618 O O . TYR A 1 203 ? 2.025 -8.611 -3.995 1.00 52.16 203 TYR A O 1
ATOM 1626 N N . GLU A 1 204 ? 2.827 -10.297 -5.218 1.00 47.41 204 GLU A N 1
ATOM 1627 C CA . GLU A 1 204 ? 2.234 -11.408 -4.464 1.00 47.41 204 GLU A CA 1
ATOM 1628 C C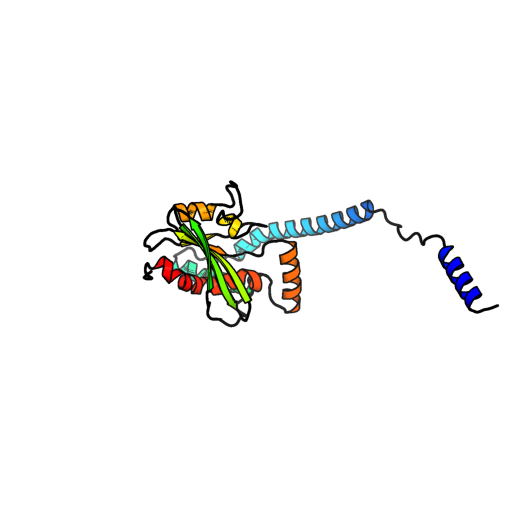 . GLU A 1 204 ? 2.610 -11.362 -2.966 1.00 47.41 204 GLU A C 1
ATOM 1630 O O . GLU A 1 204 ? 1.762 -11.517 -2.090 1.00 47.41 204 GLU A O 1
ATOM 1635 N N . MET A 1 205 ? 3.869 -11.052 -2.631 1.00 43.03 205 MET A N 1
ATOM 1636 C CA . MET A 1 205 ? 4.335 -11.060 -1.233 1.00 43.03 205 MET A CA 1
ATOM 1637 C C . MET A 1 205 ? 3.928 -9.824 -0.421 1.00 43.03 205 MET A C 1
ATOM 1639 O O . MET A 1 205 ? 3.832 -9.907 0.805 1.00 43.03 205 MET A O 1
ATOM 1643 N N . PHE A 1 206 ? 3.739 -8.672 -1.070 1.00 48.03 206 PHE A N 1
ATOM 1644 C CA . PHE A 1 206 ? 3.412 -7.412 -0.387 1.00 48.03 206 PHE A CA 1
ATOM 1645 C C . PHE A 1 206 ? 1.937 -7.038 -0.502 1.00 48.03 206 PHE A C 1
ATOM 1647 O O . PHE A 1 206 ? 1.372 -6.495 0.441 1.00 48.03 206 PHE A O 1
ATOM 1654 N N . GLU A 1 207 ? 1.320 -7.379 -1.629 1.00 46.59 207 GLU A N 1
ATOM 1655 C CA . GLU A 1 207 ? -0.052 -7.040 -1.997 1.00 46.59 207 GLU A CA 1
ATOM 1656 C C . GLU A 1 207 ? -0.935 -8.295 -2.167 1.00 46.59 207 GLU A C 1
ATOM 1658 O O . GLU A 1 207 ? -2.150 -8.167 -2.139 1.00 46.59 207 GLU A O 1
ATOM 1663 N N . GLY A 1 208 ? -0.405 -9.526 -2.224 1.00 40.44 208 GLY A N 1
ATOM 1664 C CA . GLY A 1 208 ? -1.240 -10.747 -2.127 1.00 40.44 208 GLY A CA 1
ATOM 1665 C C . GLY A 1 208 ? -1.914 -10.876 -0.756 1.00 40.44 208 GLY A C 1
ATOM 1666 O O . GLY A 1 208 ? -3.049 -11.335 -0.627 1.00 40.44 208 GLY A O 1
ATOM 1667 N N . ALA A 1 209 ? -1.271 -10.301 0.263 1.00 43.19 209 ALA A N 1
ATOM 1668 C CA . ALA A 1 209 ? -1.921 -9.872 1.488 1.00 43.19 209 ALA A CA 1
ATOM 1669 C C . ALA A 1 209 ? -3.195 -9.060 1.197 1.00 43.19 209 ALA A C 1
ATOM 1671 O O . ALA A 1 209 ? -4.249 -9.424 1.691 1.00 43.19 209 ALA A O 1
ATOM 1672 N N . HIS A 1 210 ? -3.141 -8.008 0.377 1.00 44.97 210 HIS A N 1
ATOM 1673 C CA . HIS A 1 210 ? -4.269 -7.120 0.071 1.00 44.97 210 HIS A CA 1
ATOM 1674 C C . HIS A 1 210 ? -5.448 -7.829 -0.611 1.00 44.97 210 HIS A C 1
ATOM 1676 O O . HIS A 1 210 ? -6.579 -7.383 -0.430 1.00 44.97 210 HIS A O 1
ATOM 1682 N N . GLU A 1 211 ? -5.233 -8.943 -1.314 1.00 42.94 211 GLU A N 1
ATOM 1683 C CA . GLU A 1 211 ? -6.314 -9.741 -1.903 1.00 42.94 211 GLU A CA 1
ATOM 1684 C C . GLU A 1 211 ? -6.939 -10.735 -0.913 1.00 42.94 211 GLU A C 1
ATOM 1686 O O . GLU A 1 211 ? -8.160 -10.722 -0.725 1.00 42.94 211 GLU A O 1
ATOM 1691 N N . VAL A 1 212 ? -6.120 -11.516 -0.190 1.00 45.97 212 VAL A N 1
ATOM 1692 C CA . VAL A 1 212 ? -6.603 -12.336 0.944 1.00 45.97 212 VAL A CA 1
ATOM 1693 C C . VAL A 1 212 ? -7.322 -11.439 1.960 1.00 45.97 212 VAL A C 1
ATOM 1695 O O . VAL A 1 212 ? -8.331 -11.819 2.566 1.00 45.97 212 VAL A O 1
ATOM 1698 N N . PHE A 1 213 ? -6.850 -10.198 2.087 1.00 46.72 213 PHE A N 1
ATOM 1699 C CA . PHE A 1 213 ? -7.452 -9.157 2.889 1.00 46.72 213 PHE A CA 1
ATOM 1700 C C . PHE A 1 213 ? -8.696 -8.534 2.232 1.00 46.72 213 PHE A C 1
ATOM 1702 O O . PHE A 1 213 ? -9.648 -8.281 2.957 1.00 46.72 213 PHE A O 1
ATOM 1709 N N . GLY A 1 214 ? -8.787 -8.332 0.922 1.00 44.72 214 GLY A N 1
ATOM 1710 C CA . GLY A 1 214 ? -9.899 -7.607 0.292 1.00 44.72 214 GLY A CA 1
ATOM 1711 C C . GLY A 1 214 ? -11.282 -8.192 0.598 1.00 44.72 214 GLY A C 1
ATOM 1712 O O . GLY A 1 214 ? -12.196 -7.451 0.950 1.00 44.72 214 GLY A O 1
ATOM 1713 N N . GLY A 1 215 ? -11.427 -9.521 0.552 1.00 43.88 215 GLY A N 1
ATOM 1714 C CA . GLY A 1 215 ? -12.689 -10.201 0.877 1.00 43.88 215 GLY A CA 1
ATOM 1715 C C . GLY A 1 215 ? -12.876 -10.509 2.370 1.00 43.88 215 GLY A C 1
ATOM 1716 O O . GLY A 1 215 ? -13.970 -10.343 2.910 1.00 43.88 215 GLY A O 1
ATOM 1717 N N . LYS A 1 216 ? -11.812 -10.943 3.068 1.00 47.62 216 LYS A N 1
ATOM 1718 C CA . LYS A 1 216 ? -11.896 -11.456 4.454 1.00 47.62 216 LYS A CA 1
ATOM 1719 C C . LYS A 1 216 ? -11.574 -10.411 5.536 1.00 47.62 216 LYS A C 1
ATOM 1721 O O . LYS A 1 216 ? -12.003 -10.574 6.677 1.00 47.62 216 LYS A O 1
ATOM 1726 N N . THR A 1 217 ? -10.886 -9.314 5.213 1.00 46.22 217 THR A N 1
ATOM 1727 C CA . THR A 1 217 ? -10.559 -8.224 6.165 1.00 46.22 217 THR A CA 1
ATOM 1728 C C . THR A 1 217 ? -11.775 -7.441 6.591 1.00 46.22 217 THR A C 1
ATOM 1730 O O . THR A 1 217 ? -11.867 -7.060 7.757 1.00 46.22 217 THR A O 1
ATOM 1733 N N . PHE A 1 218 ? -12.746 -7.248 5.695 1.00 46.12 218 PHE A N 1
ATOM 1734 C CA . PHE A 1 218 ? -14.032 -6.701 6.116 1.00 46.12 218 PHE A CA 1
ATOM 1735 C C . PHE A 1 218 ? -14.684 -7.616 7.154 1.00 46.12 218 PHE A C 1
ATOM 1737 O O . PHE A 1 218 ? -15.142 -7.097 8.166 1.00 46.12 218 PHE A O 1
ATOM 1744 N N . GLY A 1 219 ? -14.579 -8.943 6.971 1.00 50.12 219 GLY A N 1
ATOM 1745 C CA . GLY A 1 219 ? -14.905 -9.993 7.947 1.00 50.12 219 GLY A CA 1
ATOM 1746 C C . GLY A 1 219 ? -14.243 -9.798 9.318 1.00 50.12 219 GLY A C 1
ATOM 1747 O O . GLY A 1 219 ? -14.916 -9.813 10.346 1.00 50.12 219 GLY A O 1
ATOM 1748 N N . PHE A 1 220 ? -12.927 -9.560 9.348 1.00 56.47 220 PHE A N 1
ATOM 1749 C CA . PHE A 1 220 ? -12.190 -9.259 10.584 1.00 56.47 220 PHE A CA 1
ATOM 1750 C C . PHE A 1 220 ? -12.697 -7.984 11.272 1.00 56.47 220 PHE A C 1
ATOM 1752 O O . PHE A 1 220 ? -12.917 -7.967 12.487 1.00 56.47 220 PHE A O 1
ATOM 1759 N N . PHE A 1 221 ? -12.916 -6.919 10.502 1.00 57.84 221 PHE A N 1
ATOM 1760 C CA . PHE A 1 221 ? -13.409 -5.664 11.051 1.00 57.84 221 PHE A CA 1
ATOM 1761 C C . PHE A 1 221 ? -14.889 -5.707 11.426 1.00 57.84 221 PHE A C 1
ATOM 1763 O O . PHE A 1 221 ? -15.321 -4.826 12.164 1.00 57.84 221 PHE A O 1
ATOM 1770 N N . GLU A 1 222 ? -15.661 -6.725 11.029 1.00 61.81 222 GLU A N 1
ATOM 1771 C CA . GLU A 1 222 ? -17.096 -6.808 11.334 1.00 61.81 222 GLU A CA 1
ATOM 1772 C C . GLU A 1 222 ? -17.402 -6.627 12.818 1.00 61.81 222 GLU A C 1
ATOM 1774 O O . GLU A 1 222 ? -18.374 -5.959 13.155 1.00 61.81 222 GLU A O 1
ATOM 1779 N N . ARG A 1 223 ? -16.546 -7.130 13.713 1.00 59.09 223 ARG A N 1
ATOM 1780 C CA . ARG A 1 223 ? -16.688 -6.948 15.166 1.00 59.09 223 ARG A CA 1
ATOM 1781 C C . ARG A 1 223 ? -16.781 -5.471 15.577 1.00 59.09 223 ARG A C 1
ATOM 1783 O O . ARG A 1 223 ? -17.544 -5.104 16.469 1.00 59.09 223 ARG A O 1
ATOM 1790 N N . TRP A 1 224 ? -16.009 -4.622 14.906 1.00 55.38 224 TRP A N 1
ATOM 1791 C CA . TRP A 1 224 ? -15.933 -3.181 15.139 1.00 55.38 224 TRP A CA 1
ATOM 1792 C C . TRP A 1 224 ? -16.919 -2.396 14.251 1.00 55.38 224 TRP A C 1
ATOM 1794 O O . TRP A 1 224 ? -17.428 -1.353 14.663 1.00 55.38 224 TRP A O 1
ATOM 1804 N N . LEU A 1 225 ? -17.230 -2.919 13.059 1.00 56.81 225 LEU A N 1
ATOM 1805 C CA . LEU A 1 225 ? -18.076 -2.280 12.042 1.00 56.81 225 LEU A CA 1
ATOM 1806 C C . LEU A 1 225 ? -19.565 -2.598 12.158 1.00 56.81 225 LEU A C 1
ATOM 1808 O O . LEU A 1 225 ? -20.377 -1.817 11.680 1.00 56.81 225 LEU A O 1
ATOM 1812 N N . LYS A 1 226 ? -19.947 -3.720 12.773 1.00 55.50 226 LYS A N 1
ATOM 1813 C CA . LYS A 1 226 ? -21.353 -4.128 12.946 1.00 55.50 226 LYS A CA 1
ATOM 1814 C C . LYS A 1 226 ? -21.901 -3.837 14.343 1.00 55.50 226 LYS A C 1
ATOM 1816 O O . LYS A 1 226 ? -23.064 -4.117 14.602 1.00 55.50 226 LYS A O 1
ATOM 1821 N N . GLY A 1 227 ? -21.097 -3.216 15.212 1.00 50.50 227 GLY A N 1
ATOM 1822 C CA . GLY A 1 227 ? -21.533 -2.731 16.519 1.00 50.50 227 GLY A CA 1
ATOM 1823 C C . GLY A 1 227 ? -21.948 -3.860 17.457 1.00 50.50 227 GLY A C 1
ATOM 1824 O O . GLY A 1 227 ? -23.131 -4.088 17.677 1.00 50.50 227 GLY A O 1
ATOM 1825 N N . GLY A 1 228 ? -20.977 -4.531 18.070 1.00 49.00 228 GLY A N 1
ATOM 1826 C CA . GLY A 1 228 ? -21.274 -5.428 19.179 1.00 49.00 228 GLY A CA 1
ATOM 1827 C C . GLY A 1 228 ? -20.133 -6.367 19.493 1.00 49.00 228 GLY A C 1
ATOM 1828 O O . GLY A 1 228 ? -20.018 -7.398 18.847 1.00 49.00 228 GLY A O 1
ATOM 1829 N N . VAL A 1 229 ? -19.357 -6.031 20.522 1.00 40.75 229 VAL A N 1
ATOM 1830 C CA . VAL A 1 229 ? -18.882 -7.016 21.497 1.00 40.75 229 VAL A CA 1
ATOM 1831 C C . VAL A 1 229 ? -18.968 -6.362 22.862 1.00 40.75 229 VAL A C 1
ATOM 1833 O O . VAL A 1 229 ? -18.425 -5.277 23.074 1.00 40.75 229 VAL A O 1
ATOM 1836 N N . ASP A 1 230 ? -19.728 -7.013 23.732 1.00 46.53 230 ASP A N 1
ATOM 1837 C CA . ASP A 1 230 ? -19.775 -6.751 25.160 1.00 46.53 230 ASP A CA 1
ATOM 1838 C C . ASP A 1 230 ? -18.342 -6.665 25.715 1.00 46.53 230 ASP A C 1
ATOM 1840 O O . ASP A 1 230 ? -17.539 -7.581 25.523 1.00 46.53 230 ASP A O 1
ATOM 1844 N N . GLN A 1 231 ? -18.024 -5.533 26.351 1.00 41.50 231 GLN A N 1
ATOM 1845 C CA . GLN A 1 231 ? -16.890 -5.404 27.271 1.00 41.50 231 GLN A CA 1
ATOM 1846 C C . GLN A 1 231 ? -17.345 -5.791 28.673 1.00 41.50 231 GLN A C 1
ATOM 1848 O O . GLN A 1 231 ? -18.458 -5.356 29.053 1.00 41.50 231 GLN A O 1
#

Foldseek 3Di:
DDVVVVVVVVVVVVVPPDPPPPCPDDPVRVVVVVVVVVVVVVVVVVVVVVVVVVVVVVVQPADPPDPVSRVVSCVVVVVVVCVLLFHPPFDQDAQPKDWDWDDDDPFWTKIWIWTDLGDPDIWIKIKTATPDWDLFAEDEDEADAPDFNCQLCVNPDDDDPRRPVQVVVSSVRYTYIYIGAPRYPVVLVVVQVVCVVVVGHSSCNRCVSVVSCVPCVVVVCCCNNVTDDDD

Sequence (231 aa):
MNAKAICVLLVLVLCMAAPLRSQVLLEDEVEAMQQAQFDEIDEYLDRQVERADSLRRAYWQRDLSSIAAYEESIEPYRDELFEMLGGNAYRESPLAPTEKLIAEFPTHKAYRVWITAFDDVHVYGVLLVPNGRGPFPALITVHGMAGTPEGVTGLTEDEDYHNRFGLQAVKRQYAVFAPVNMNSAAKRSWLDRKAIMVRQPQYEMFEGAHEVFGGKTFGFFERWLKGGVDQ

Secondary structure (DSSP, 8-state):
--HHHHHHHHHHHHHSS-------S-HHHHHHHHHHHHHHHHHHHHHHHHHHHHHHHHH-----S-HHHHHHHHHHHHHHHHHHHT---SPB-----EEEEEEE-SSEEEEEEEEEEETTEEEEEEEEEESSS----EEE----TT--HHHHTTSS--S-STT-HHHHHHHTT-EEEEE-----HHHHHHHHHHHHHTT--HHHHHHHHHHHHHHHHHHHHHHHHTT----